Protein AF-A0A9D4U4D2-F1 (afdb_monomer_lite)

Structure (mmCIF, N/CA/C/O backbone):
data_AF-A0A9D4U4D2-F1
#
_entry.id   AF-A0A9D4U4D2-F1
#
loop_
_atom_site.group_PDB
_atom_site.id
_atom_site.type_symbol
_atom_site.label_atom_id
_atom_site.label_alt_id
_atom_site.label_comp_id
_atom_site.label_asym_id
_atom_site.label_entity_id
_atom_site.label_seq_id
_atom_site.pdbx_PDB_ins_code
_atom_site.Cartn_x
_atom_site.Cartn_y
_atom_site.Cartn_z
_atom_site.occupancy
_atom_site.B_iso_or_equiv
_atom_site.auth_seq_id
_atom_site.auth_comp_id
_atom_site.auth_asym_id
_atom_site.auth_atom_id
_atom_site.pdbx_PDB_model_num
ATOM 1 N N . MET A 1 1 ? 7.436 34.669 3.072 1.00 36.03 1 MET A N 1
ATOM 2 C CA . MET A 1 1 ? 6.203 34.817 2.267 1.00 36.03 1 MET A CA 1
ATOM 3 C C . MET A 1 1 ? 5.443 33.501 2.345 1.00 36.03 1 MET A C 1
ATOM 5 O O . MET A 1 1 ? 5.872 32.536 1.732 1.00 36.03 1 MET A O 1
ATOM 9 N N . GLY A 1 2 ? 4.422 33.413 3.201 1.00 29.98 2 GLY A N 1
ATOM 10 C CA . GLY A 1 2 ? 3.646 32.186 3.414 1.00 29.98 2 GLY A CA 1
ATOM 11 C C . GLY A 1 2 ? 2.334 32.238 2.637 1.00 29.98 2 GLY A C 1
ATOM 12 O O . GLY A 1 2 ? 1.546 33.156 2.847 1.00 29.98 2 GLY A O 1
ATOM 13 N N . CYS A 1 3 ? 2.107 31.273 1.746 1.00 30.31 3 CYS A N 1
ATOM 14 C CA . CYS A 1 3 ? 0.819 31.082 1.082 1.00 30.31 3 CYS A CA 1
ATOM 15 C C . CYS A 1 3 ? -0.026 30.098 1.897 1.00 30.31 3 CYS A C 1
ATOM 17 O O . CYS A 1 3 ? 0.338 28.935 2.057 1.00 30.31 3 CYS A O 1
ATOM 19 N N . ALA A 1 4 ? -1.151 30.580 2.421 1.00 32.78 4 ALA A N 1
ATOM 20 C CA . ALA A 1 4 ? -2.165 29.772 3.079 1.00 32.78 4 ALA A CA 1
ATOM 21 C C . ALA A 1 4 ? -3.063 29.101 2.026 1.00 32.78 4 ALA A C 1
ATOM 23 O O . ALA A 1 4 ? -3.735 29.783 1.254 1.00 32.78 4 ALA A O 1
ATOM 24 N N . ASN A 1 5 ? -3.108 27.768 2.017 1.00 33.12 5 ASN A N 1
ATOM 25 C CA . ASN A 1 5 ? -4.097 27.006 1.256 1.00 33.12 5 ASN A CA 1
ATOM 26 C C . ASN A 1 5 ? -5.416 26.952 2.041 1.00 33.12 5 ASN A C 1
ATOM 28 O O . ASN A 1 5 ? -5.521 26.282 3.068 1.00 33.12 5 ASN A O 1
ATOM 32 N N . HIS A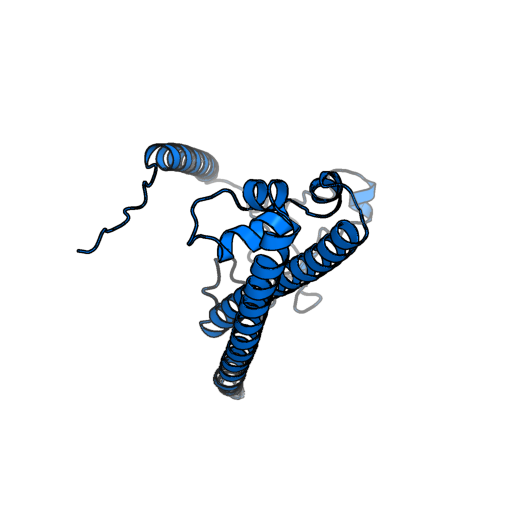 1 6 ? -6.441 27.649 1.549 1.00 32.03 6 HIS A N 1
ATOM 33 C CA . HIS A 1 6 ? -7.819 27.480 2.010 1.00 32.03 6 HIS A CA 1
ATOM 34 C C . HIS A 1 6 ? -8.471 26.265 1.326 1.00 32.03 6 HIS A C 1
ATOM 36 O O . HIS A 1 6 ? -8.454 26.184 0.097 1.00 32.03 6 HIS A O 1
ATOM 42 N N . PRO A 1 7 ? -9.131 25.351 2.063 1.00 36.53 7 PRO A N 1
ATOM 43 C CA . PRO A 1 7 ? -9.924 24.300 1.441 1.00 36.53 7 PRO A CA 1
ATOM 44 C C . PRO A 1 7 ? -11.243 24.875 0.904 1.00 36.53 7 PRO A C 1
ATOM 46 O O . PRO A 1 7 ? -12.065 25.415 1.653 1.00 36.53 7 PRO A O 1
ATOM 49 N N . ILE A 1 8 ? -11.471 24.723 -0.405 1.00 40.16 8 ILE A N 1
ATOM 50 C CA . ILE A 1 8 ? -12.740 25.028 -1.080 1.00 40.16 8 ILE A CA 1
ATOM 51 C C . ILE A 1 8 ? -13.791 24.018 -0.603 1.00 40.16 8 ILE A C 1
ATOM 53 O O . ILE A 1 8 ? -14.022 22.962 -1.190 1.00 40.16 8 ILE A O 1
ATOM 57 N N . ARG A 1 9 ? -14.437 24.340 0.518 1.00 45.12 9 ARG A N 1
ATOM 58 C CA . ARG A 1 9 ? -15.563 23.583 1.062 1.00 45.12 9 ARG A CA 1
ATOM 59 C C . ARG A 1 9 ? -16.812 23.918 0.253 1.00 45.12 9 ARG A C 1
ATOM 61 O O . ARG A 1 9 ? -17.362 25.015 0.361 1.00 45.12 9 ARG A O 1
ATOM 68 N N . ASN A 1 10 ? -17.267 22.975 -0.565 1.00 42.16 10 ASN A N 1
ATOM 69 C CA . ASN A 1 10 ? -18.403 23.157 -1.466 1.00 42.16 10 ASN A CA 1
ATOM 70 C C . ASN A 1 10 ? -19.744 23.109 -0.693 1.00 42.16 10 ASN A C 1
ATOM 72 O O . ASN A 1 10 ? -20.487 22.128 -0.737 1.00 42.16 10 ASN A O 1
ATOM 76 N N . LYS A 1 11 ? -20.046 24.191 0.045 1.00 42.97 11 LYS A N 1
ATOM 77 C CA . LYS A 1 11 ? -21.177 24.337 0.991 1.00 42.97 11 LYS A CA 1
ATOM 78 C C . LYS A 1 11 ? -22.559 23.993 0.408 1.00 42.97 11 LYS A C 1
ATOM 80 O O . LYS A 1 11 ? -23.469 23.674 1.170 1.00 42.97 11 LYS A O 1
ATOM 85 N N . LYS A 1 12 ? -22.739 24.044 -0.919 1.00 42.22 12 LYS A N 1
ATOM 86 C CA . LYS A 1 12 ? -24.034 23.783 -1.573 1.00 42.22 12 LYS A CA 1
ATOM 87 C C . LYS A 1 12 ? -24.425 22.297 -1.597 1.00 42.22 12 LYS A C 1
ATOM 89 O O . LYS A 1 12 ? -25.608 22.010 -1.450 1.00 42.22 12 LYS A O 1
ATOM 94 N N . ARG A 1 13 ? -23.478 21.349 -1.708 1.00 42.00 13 ARG A N 1
ATOM 95 C CA . ARG A 1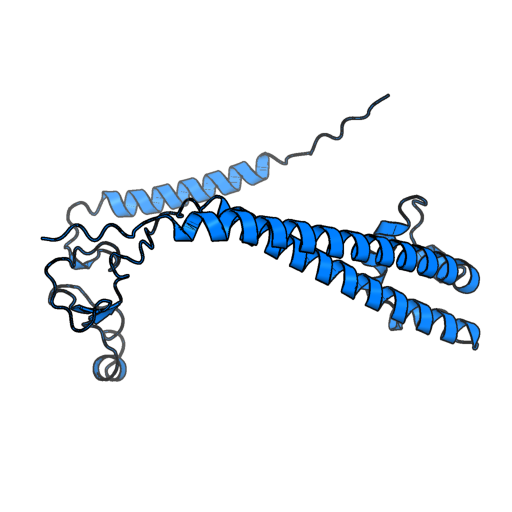 13 ? -23.800 19.899 -1.697 1.00 42.00 13 ARG A CA 1
ATOM 96 C C . ARG A 1 13 ? -24.161 19.398 -0.294 1.00 42.00 13 ARG A C 1
ATOM 98 O O . ARG A 1 13 ? -25.122 18.649 -0.136 1.00 42.00 13 ARG A O 1
ATOM 105 N N . ASP A 1 14 ? -23.476 19.906 0.728 1.00 41.88 14 ASP A N 1
ATOM 106 C CA . ASP A 1 14 ? -23.732 19.552 2.131 1.00 41.88 14 ASP A CA 1
ATOM 107 C C . ASP A 1 14 ? -25.091 20.054 2.642 1.00 41.88 14 ASP A C 1
ATOM 109 O O . ASP A 1 14 ? -25.667 19.463 3.558 1.00 41.88 14 ASP A O 1
ATOM 113 N N . ALA A 1 15 ? -25.601 21.157 2.084 1.00 47.97 15 ALA A N 1
ATOM 114 C CA . ALA A 1 15 ? -26.903 21.714 2.446 1.00 47.97 15 ALA A CA 1
ATOM 115 C C . ALA A 1 15 ? -28.060 20.851 1.915 1.00 47.97 15 ALA A C 1
ATOM 117 O O . ALA A 1 15 ? -29.018 20.599 2.643 1.00 47.97 15 ALA A O 1
ATOM 118 N N . VAL A 1 16 ? -27.938 20.333 0.687 1.00 46.56 16 VAL A N 1
ATOM 119 C CA . VAL A 1 16 ? -28.932 19.435 0.075 1.00 46.56 16 VAL A CA 1
ATOM 120 C C . VAL A 1 16 ? -28.978 18.099 0.818 1.00 46.56 16 VAL A C 1
ATOM 122 O O . VAL A 1 16 ? -30.058 17.637 1.184 1.00 46.56 16 VAL A O 1
ATOM 125 N N . HIS A 1 17 ? -27.814 17.528 1.149 1.00 44.25 17 HIS A N 1
ATOM 126 C CA . HIS A 1 17 ? -27.745 16.258 1.875 1.00 44.25 17 HIS A CA 1
ATOM 127 C C . HIS A 1 17 ? -28.246 16.380 3.327 1.00 44.25 17 HIS A C 1
ATOM 129 O O . HIS A 1 17 ? -28.923 15.476 3.826 1.00 44.25 17 HIS A O 1
ATOM 135 N N . ARG A 1 18 ? -27.994 17.519 3.998 1.00 49.31 18 ARG A N 1
ATOM 136 C CA . ARG A 1 18 ? -28.590 17.829 5.312 1.00 49.31 18 ARG A CA 1
ATOM 137 C C . ARG A 1 18 ? -30.094 18.066 5.236 1.00 49.31 18 ARG A C 1
ATOM 139 O O . ARG A 1 18 ? -30.802 17.577 6.110 1.00 49.31 18 ARG A O 1
ATOM 146 N N . GLY A 1 19 ? -30.587 18.754 4.207 1.00 43.34 19 GLY A N 1
ATOM 147 C CA . GLY A 1 19 ? -32.021 18.957 3.984 1.00 43.34 19 GLY A CA 1
ATOM 148 C C . GLY A 1 19 ? -32.766 17.637 3.762 1.00 43.34 19 GLY A C 1
ATOM 149 O O . GLY A 1 19 ? -33.813 17.408 4.367 1.00 43.34 19 GLY A O 1
ATOM 150 N N . GLN A 1 20 ? -32.184 16.715 2.988 1.00 44.72 20 GLN A N 1
ATOM 151 C CA . GLN A 1 20 ? -32.736 15.372 2.785 1.00 44.72 20 GLN A CA 1
ATOM 152 C C . GLN A 1 20 ? -32.726 14.541 4.074 1.00 44.72 20 GLN A C 1
ATOM 154 O O . GLN A 1 20 ? -33.759 13.969 4.421 1.00 44.72 20 GLN A O 1
ATOM 159 N N . LEU A 1 21 ? -31.627 14.543 4.838 1.00 44.62 21 LEU A N 1
ATOM 160 C CA . LEU A 1 21 ? -31.541 13.840 6.126 1.00 44.62 21 LEU A CA 1
ATOM 161 C C . LEU A 1 21 ? -32.498 14.419 7.181 1.00 44.62 21 LEU A C 1
ATOM 163 O O . LEU A 1 21 ? -33.140 13.654 7.898 1.00 44.62 21 LEU A O 1
ATOM 167 N N . GLN A 1 22 ? -32.664 15.743 7.240 1.00 46.12 22 GLN A N 1
ATOM 168 C CA . GLN A 1 22 ? -33.631 16.392 8.132 1.00 46.12 22 GLN A CA 1
ATOM 169 C C . GLN A 1 22 ? -35.079 16.126 7.704 1.00 46.12 22 GLN A C 1
ATOM 171 O O . GLN A 1 22 ? -35.933 15.932 8.565 1.00 46.12 22 GLN A O 1
ATOM 176 N N . SER A 1 23 ? -35.366 16.046 6.399 1.00 36.09 23 SER A N 1
ATOM 177 C CA . SER A 1 23 ? -36.697 15.671 5.898 1.00 36.09 23 SER A CA 1
ATOM 178 C C . SER A 1 23 ? -37.031 14.196 6.159 1.00 36.09 23 SER A C 1
ATOM 180 O O . SER A 1 23 ? -38.170 13.881 6.496 1.00 36.09 23 SER A O 1
ATOM 182 N N . LEU A 1 24 ? -36.044 13.294 6.073 1.00 44.00 24 LEU A N 1
ATOM 183 C CA . LEU A 1 24 ? -36.186 11.874 6.409 1.00 44.00 24 LEU A CA 1
ATOM 184 C C . LEU A 1 24 ? -36.295 11.655 7.921 1.00 44.00 24 LEU A C 1
ATOM 186 O O . LEU A 1 24 ? -37.052 10.784 8.341 1.00 44.00 24 LEU A O 1
ATOM 190 N N . SER A 1 25 ? -35.593 12.457 8.732 1.00 45.69 25 SER A N 1
ATOM 191 C CA . SER A 1 25 ? -35.765 12.463 10.188 1.00 45.69 25 SER A CA 1
ATOM 192 C C . SER A 1 25 ? -37.152 12.972 10.554 1.00 45.69 25 SER A C 1
ATOM 194 O O . SER A 1 25 ? -37.896 12.233 11.174 1.00 45.69 25 SER A O 1
ATOM 196 N N . ARG A 1 26 ? -37.590 14.130 10.033 1.00 41.84 26 ARG A N 1
ATOM 197 C CA . ARG A 1 26 ? -38.956 14.641 10.254 1.00 41.84 26 ARG A CA 1
ATOM 198 C C . ARG A 1 26 ? -40.038 13.674 9.767 1.00 41.84 26 ARG A C 1
ATOM 200 O O . ARG A 1 26 ? -41.052 13.536 10.433 1.00 41.84 26 ARG A O 1
ATOM 207 N N . LYS A 1 27 ? -39.841 12.962 8.649 1.00 38.47 27 LYS A N 1
ATOM 208 C CA . LYS A 1 27 ? -40.775 11.912 8.188 1.00 38.47 27 LYS A CA 1
ATOM 209 C C . LYS A 1 27 ? -40.769 10.664 9.079 1.00 38.47 27 LYS A C 1
ATOM 211 O O . LYS A 1 27 ? -41.806 10.012 9.170 1.00 38.47 27 LYS A O 1
ATOM 216 N N . ARG A 1 28 ? -39.646 10.323 9.725 1.00 42.56 28 ARG A N 1
ATOM 217 C CA . ARG A 1 28 ? -39.589 9.295 10.781 1.00 42.56 28 ARG A CA 1
ATOM 218 C C . ARG A 1 28 ? -40.274 9.784 12.057 1.00 42.56 28 ARG A C 1
ATOM 220 O O . ARG A 1 28 ? -41.088 9.051 12.598 1.00 42.56 28 ARG A O 1
ATOM 227 N N . ASP A 1 29 ? -40.039 11.031 12.444 1.00 41.94 29 ASP A N 1
ATOM 228 C CA . ASP A 1 29 ? -40.535 11.630 13.684 1.00 41.94 29 ASP A CA 1
ATOM 229 C C . ASP A 1 29 ? -42.044 11.947 13.629 1.00 41.94 29 ASP A C 1
ATOM 231 O O . ASP A 1 29 ? -42.754 11.770 14.613 1.00 41.94 29 ASP A O 1
ATOM 235 N N . LEU A 1 30 ? -42.595 12.316 12.463 1.00 42.91 30 LEU A N 1
ATOM 236 C CA . LEU A 1 30 ? -44.054 12.413 12.266 1.00 42.91 30 LEU A CA 1
ATOM 237 C C . LEU A 1 30 ? -44.731 11.033 12.234 1.00 42.91 30 LEU A C 1
ATOM 239 O O . LEU A 1 30 ? -45.891 10.888 12.629 1.00 42.91 30 LEU A O 1
ATOM 243 N N . ARG A 1 31 ? -44.012 10.000 11.773 1.00 39.88 31 ARG A N 1
ATOM 244 C CA . ARG A 1 31 ? -44.502 8.619 11.821 1.00 39.88 31 ARG A CA 1
ATOM 245 C C . ARG A 1 31 ? -44.436 8.060 13.246 1.00 39.88 31 ARG A C 1
ATOM 247 O O . ARG A 1 31 ? -45.216 7.179 13.554 1.00 39.88 31 ARG A O 1
ATOM 254 N N . THR A 1 32 ? -43.577 8.576 14.128 1.00 42.88 32 THR A N 1
ATOM 255 C CA . THR A 1 32 ? -43.525 8.175 15.546 1.00 42.88 32 THR A CA 1
ATOM 256 C C . THR A 1 32 ? -44.405 9.041 16.455 1.00 42.88 32 THR A C 1
ATOM 258 O O . THR A 1 32 ? -44.868 8.540 17.476 1.00 42.88 32 THR A O 1
ATOM 261 N N . SER A 1 33 ? -44.715 10.295 16.093 1.00 37.16 33 SER A N 1
ATOM 262 C CA . SER A 1 33 ? -45.563 11.178 16.917 1.00 37.16 33 SER A CA 1
ATOM 263 C C . SER A 1 33 ? -47.063 10.862 16.840 1.00 37.16 33 SER A C 1
ATOM 265 O O . SER A 1 33 ? -47.784 11.065 17.814 1.00 37.16 33 SER A O 1
ATOM 267 N N . SER A 1 34 ? -47.538 10.290 15.727 1.00 40.41 34 SER A N 1
ATOM 268 C CA . SER A 1 34 ? -48.924 9.796 15.579 1.00 40.41 34 SER A CA 1
ATOM 269 C C . SER A 1 34 ? -49.168 8.441 16.257 1.00 40.41 34 SER A C 1
ATOM 271 O O . SER A 1 34 ? -50.278 7.914 16.250 1.00 40.41 34 SER A O 1
ATOM 273 N N . LEU A 1 35 ? -48.130 7.888 16.881 1.00 42.28 35 LEU A N 1
ATOM 274 C CA . LEU A 1 35 ? -48.102 6.564 17.480 1.00 42.28 35 LEU A CA 1
ATOM 275 C C . LEU A 1 35 ? -48.200 6.637 19.028 1.00 42.28 35 LEU 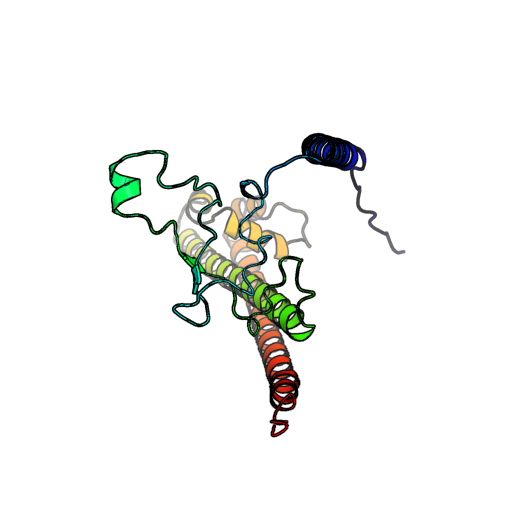A C 1
ATOM 277 O O . LEU A 1 35 ? -47.765 5.740 19.748 1.00 42.28 35 LEU A O 1
ATOM 281 N N . SER A 1 36 ? -48.851 7.677 19.565 1.00 36.91 36 SER A N 1
ATOM 282 C CA . SER A 1 36 ? -49.137 7.849 21.005 1.00 36.91 36 SER A CA 1
ATOM 283 C C . SER A 1 36 ? -50.184 6.869 21.573 1.00 36.91 36 SER A C 1
ATOM 285 O O . SER A 1 36 ? -50.538 6.940 22.748 1.00 36.91 36 SER A O 1
ATOM 287 N N . LYS A 1 37 ? -50.641 5.903 20.763 1.00 42.50 37 LYS A N 1
ATOM 288 C CA . LYS A 1 37 ? -51.456 4.741 21.165 1.00 42.50 37 LYS A CA 1
ATOM 289 C C . LYS A 1 37 ? -50.934 3.426 20.575 1.00 42.50 37 LYS A C 1
ATOM 291 O O . LYS A 1 37 ? -51.706 2.578 20.132 1.00 42.50 37 LYS A O 1
ATOM 296 N N . VAL A 1 38 ? -49.619 3.241 20.527 1.00 44.75 38 VAL A N 1
ATOM 297 C CA . VAL A 1 38 ? -49.056 1.989 20.005 1.00 44.75 38 VAL A CA 1
ATOM 298 C C . VAL A 1 38 ? -48.903 1.001 21.116 1.00 44.75 38 VAL A C 1
ATOM 300 O O . VAL A 1 38 ? -48.147 1.182 22.068 1.00 44.75 38 VAL A O 1
ATOM 303 N N . GLN A 1 39 ? -49.654 -0.064 20.942 1.00 51.03 39 GLN A N 1
ATOM 304 C CA . GLN A 1 39 ? -49.609 -1.246 21.758 1.00 51.03 39 GLN A CA 1
ATOM 305 C C . GLN A 1 39 ? -48.153 -1.742 21.948 1.00 51.03 39 GLN A C 1
ATOM 307 O O . GLN A 1 39 ? -47.345 -1.647 21.019 1.00 51.03 39 GLN A O 1
ATOM 312 N N . PRO A 1 40 ? -47.793 -2.285 23.128 1.00 49.88 40 PRO A N 1
ATOM 313 C CA . PRO A 1 40 ? -46.405 -2.587 23.523 1.00 49.88 40 PRO A CA 1
ATOM 314 C C . PRO A 1 40 ? -45.605 -3.476 22.555 1.00 49.88 40 PRO A C 1
ATOM 316 O O . PRO A 1 40 ? -44.380 -3.523 22.620 1.00 49.88 40 PRO A O 1
ATOM 319 N N . TRP A 1 41 ? -46.295 -4.172 21.656 1.00 53.72 41 TRP A N 1
ATOM 320 C CA . TRP A 1 41 ? -45.772 -5.176 20.737 1.00 53.72 41 TRP A CA 1
ATOM 321 C C . TRP A 1 41 ? -45.062 -4.638 19.487 1.00 53.72 41 TRP A C 1
ATOM 323 O O . TRP A 1 41 ? -44.573 -5.438 18.698 1.00 53.72 41 TRP A O 1
ATOM 333 N N . CYS A 1 42 ? -44.992 -3.318 19.281 1.00 51.66 42 CYS A N 1
ATOM 334 C CA . CYS A 1 42 ? -44.224 -2.716 18.177 1.00 51.66 42 CYS A CA 1
ATOM 335 C C . CYS A 1 42 ? -42.889 -2.093 18.618 1.00 51.66 42 CYS A C 1
ATOM 337 O O . CYS A 1 42 ? -42.188 -1.501 17.796 1.00 51.66 42 CYS A O 1
ATOM 339 N N . LYS A 1 43 ? -42.529 -2.175 19.905 1.00 61.69 43 LYS A N 1
ATOM 340 C CA . LYS A 1 43 ? -41.223 -1.696 20.377 1.00 61.69 43 LYS A CA 1
ATOM 341 C C . LYS A 1 43 ? -40.128 -2.630 19.861 1.00 61.69 43 LYS A C 1
ATOM 343 O O . LYS A 1 43 ? -40.324 -3.839 19.851 1.00 61.69 43 LYS A O 1
ATOM 348 N N . SER A 1 44 ? -38.979 -2.090 19.448 1.00 68.31 44 SER A N 1
ATOM 349 C CA . SER A 1 44 ? -37.777 -2.907 19.211 1.00 68.31 44 SER A CA 1
ATOM 350 C C . SER A 1 44 ? -37.490 -3.759 20.449 1.00 68.31 44 SER A C 1
ATOM 352 O O . SER A 1 44 ? -37.667 -3.262 21.562 1.00 68.31 44 SER A O 1
ATOM 354 N N . VAL A 1 45 ? -37.028 -5.000 20.269 1.00 71.25 45 VAL A N 1
ATOM 355 C CA . VAL A 1 45 ? -36.670 -5.888 21.388 1.00 71.25 45 VAL A CA 1
ATOM 356 C C . VAL A 1 45 ? -35.653 -5.227 22.328 1.00 71.25 45 VAL A C 1
ATOM 358 O O . VAL A 1 45 ? -35.725 -5.406 23.536 1.00 71.25 45 VAL A O 1
ATOM 361 N N . LEU A 1 46 ? -34.777 -4.376 21.785 1.00 69.06 46 LEU A N 1
ATOM 362 C CA . LEU A 1 46 ? -33.783 -3.606 22.544 1.00 69.06 46 LEU A CA 1
ATOM 363 C C . LEU A 1 46 ? -34.399 -2.581 23.514 1.00 69.06 46 LEU A C 1
ATOM 365 O O . LEU A 1 46 ? -33.722 -2.117 24.421 1.00 69.06 46 LEU A O 1
ATOM 369 N N . ASN A 1 47 ? -35.668 -2.218 23.315 1.00 68.38 47 ASN A N 1
ATOM 370 C CA . ASN A 1 47 ? -36.402 -1.250 24.132 1.00 68.38 47 ASN A CA 1
ATOM 371 C C . ASN A 1 47 ? -37.487 -1.921 24.994 1.00 68.38 47 ASN A C 1
ATOM 373 O O . ASN A 1 47 ? -38.360 -1.224 25.525 1.00 68.38 47 ASN A O 1
ATOM 377 N N . LEU A 1 48 ? -37.500 -3.257 25.075 1.00 75.19 48 LEU A N 1
ATOM 378 C CA . LEU A 1 48 ? -38.349 -3.972 26.021 1.00 75.19 48 LEU A CA 1
ATOM 379 C C . LEU A 1 48 ? -37.666 -4.021 27.384 1.00 75.19 48 LEU A C 1
ATOM 381 O O . LEU A 1 48 ? -36.499 -4.385 27.494 1.00 75.19 48 LEU A O 1
ATOM 385 N N . ASP A 1 49 ? -38.435 -3.719 28.424 1.00 75.50 49 ASP A N 1
ATOM 386 C CA . ASP A 1 49 ? -38.038 -4.062 29.780 1.00 75.50 49 ASP A CA 1
ATOM 387 C C . ASP A 1 49 ? -38.267 -5.566 29.992 1.00 75.50 49 ASP A C 1
ATOM 389 O O . ASP A 1 49 ? -39.405 -6.038 30.017 1.00 75.50 49 ASP A O 1
ATOM 393 N N . LEU A 1 50 ? -37.166 -6.315 30.074 1.00 78.44 50 LEU A N 1
ATOM 394 C CA . LEU A 1 50 ? -37.138 -7.761 30.314 1.00 78.44 50 LEU A CA 1
ATOM 395 C C . LEU A 1 50 ? -36.549 -8.095 31.695 1.00 78.44 50 LEU A C 1
ATOM 397 O O . LEU A 1 50 ? -36.172 -9.243 31.945 1.00 78.44 50 LEU A O 1
ATOM 401 N N . SER A 1 51 ? -36.454 -7.112 32.598 1.00 76.06 51 SER A N 1
ATOM 402 C CA . SER A 1 51 ? -35.888 -7.282 33.945 1.00 76.06 51 SER A CA 1
ATOM 403 C C . SER A 1 51 ? -36.580 -8.395 34.742 1.00 76.06 51 SER A C 1
ATOM 405 O O . SER A 1 51 ? -35.909 -9.196 35.385 1.00 76.06 51 SER A O 1
ATOM 407 N N . SER A 1 52 ? -37.904 -8.502 34.613 1.00 76.19 52 SER A N 1
ATOM 408 C CA . SER A 1 52 ? -38.761 -9.501 35.269 1.00 76.19 52 SER A CA 1
ATOM 409 C C . SER A 1 52 ? -39.015 -10.770 34.443 1.00 76.19 52 SER A C 1
ATOM 411 O O . SER A 1 52 ? -39.808 -11.624 34.837 1.00 76.19 52 SER A O 1
ATOM 413 N N . SER A 1 53 ? -38.382 -10.900 33.274 1.00 82.06 53 SER A N 1
ATOM 414 C CA . SER A 1 53 ? -38.580 -12.050 32.388 1.00 82.06 53 SER A CA 1
ATOM 415 C C . SER A 1 53 ? -37.764 -13.263 32.829 1.00 82.06 53 SER A C 1
ATOM 417 O O . SER A 1 53 ? -36.663 -13.126 33.357 1.00 82.06 53 SER A O 1
ATOM 419 N N . MET A 1 54 ? -38.288 -14.462 32.563 1.00 85.56 54 MET A N 1
ATOM 420 C CA . MET A 1 54 ? -37.603 -15.717 32.876 1.00 85.56 54 MET A CA 1
ATOM 421 C C . MET A 1 54 ? -36.271 -15.812 32.118 1.00 85.56 54 MET A C 1
ATOM 423 O O . MET A 1 54 ? -36.203 -15.466 30.934 1.00 85.56 54 MET A O 1
ATOM 427 N N . THR A 1 55 ? -35.226 -16.293 32.789 1.00 85.31 55 THR A N 1
ATOM 428 C CA . THR A 1 55 ? -33.881 -16.467 32.231 1.00 85.31 55 THR A CA 1
ATOM 429 C C . THR A 1 55 ? -33.521 -17.950 32.186 1.00 85.31 55 THR A C 1
ATOM 431 O O . THR A 1 55 ? -33.789 -18.693 33.126 1.00 85.31 55 THR A O 1
ATOM 434 N N . CYS A 1 56 ? -32.943 -18.407 31.074 1.00 83.12 56 CYS A N 1
ATOM 435 C CA . CYS A 1 56 ? -32.391 -19.767 30.967 1.00 83.12 56 CYS A CA 1
ATOM 436 C C . CYS A 1 56 ? -30.859 -19.770 31.025 1.00 83.12 56 CYS A C 1
ATOM 438 O O . CYS A 1 56 ? -30.250 -20.765 31.402 1.00 83.12 56 CYS A O 1
ATOM 440 N N . THR A 1 57 ? -30.239 -18.642 30.675 1.00 79.94 57 THR A N 1
ATOM 441 C CA . THR A 1 57 ? -28.808 -18.355 30.813 1.00 79.94 57 THR A CA 1
ATOM 442 C C . THR A 1 57 ? -28.647 -16.868 31.158 1.00 79.94 57 THR A C 1
ATOM 444 O O . THR A 1 57 ? -29.601 -16.108 30.964 1.00 79.94 57 THR A O 1
ATOM 447 N N . PRO A 1 58 ? -27.465 -16.407 31.612 1.00 79.44 58 PRO A N 1
ATOM 448 C CA . PRO A 1 58 ? -27.244 -14.994 31.938 1.00 79.44 58 PRO A CA 1
ATOM 449 C C . PRO A 1 58 ? -27.552 -14.018 30.791 1.00 79.44 58 PRO A C 1
ATOM 451 O O . PRO A 1 58 ? -27.873 -12.860 31.043 1.00 79.44 58 PRO A O 1
ATOM 454 N N . SER A 1 59 ? -27.473 -14.482 29.540 1.00 80.19 59 SER A N 1
ATOM 455 C CA . SER A 1 59 ? -27.693 -13.659 28.347 1.00 80.19 59 SER A CA 1
ATOM 456 C C . SER A 1 59 ? -29.019 -13.925 27.639 1.00 80.19 59 SER A C 1
ATOM 458 O O . SER A 1 59 ? -29.351 -13.173 26.742 1.00 80.19 59 SER A O 1
ATOM 460 N N . TYR A 1 60 ? -29.805 -14.950 27.985 1.00 87.38 60 TYR A N 1
ATOM 461 C CA . TYR A 1 60 ? -31.077 -15.222 27.295 1.00 87.38 60 TYR A CA 1
ATOM 462 C C . TYR A 1 60 ? -32.283 -14.956 28.189 1.00 87.38 60 TYR A C 1
ATOM 464 O O . TYR A 1 60 ? -32.412 -15.537 29.269 1.00 87.38 60 TYR A O 1
ATOM 472 N N . ARG A 1 61 ? -33.206 -14.129 27.686 1.00 87.44 61 ARG A N 1
ATOM 473 C CA . ARG A 1 61 ? -34.465 -13.776 28.354 1.00 87.44 61 ARG A CA 1
ATOM 474 C C . ARG A 1 61 ? -35.671 -14.180 27.510 1.00 87.44 61 ARG A C 1
ATOM 476 O O . ARG A 1 61 ? -35.645 -14.062 26.283 1.00 87.44 61 ARG A O 1
ATOM 483 N N . LEU A 1 62 ? -36.724 -14.652 28.174 1.00 87.81 62 LEU A N 1
ATOM 484 C CA . LEU A 1 62 ? -37.989 -15.015 27.540 1.00 87.81 62 LEU A CA 1
ATOM 485 C C . LEU A 1 62 ? -38.797 -13.755 27.194 1.00 87.81 62 LEU A C 1
ATOM 487 O O . LEU A 1 62 ? -39.044 -12.911 28.050 1.00 87.81 62 LEU A O 1
ATOM 491 N N . LEU A 1 63 ? -39.247 -13.633 25.949 1.00 84.38 63 LEU A N 1
ATOM 492 C CA . LEU A 1 63 ? -40.110 -12.543 25.508 1.00 84.38 63 LEU A CA 1
ATOM 493 C C . LEU A 1 63 ? -41.536 -12.694 26.067 1.00 84.38 63 LEU A C 1
ATOM 495 O O . LEU A 1 63 ? -42.067 -13.808 26.129 1.00 84.38 63 LEU A O 1
ATOM 499 N N . PRO A 1 64 ? -42.219 -11.581 26.393 1.00 81.94 64 PRO A N 1
ATOM 500 C CA . PRO A 1 64 ? -43.627 -11.610 26.766 1.00 81.94 64 PRO A CA 1
ATOM 501 C C . PRO A 1 64 ? -44.497 -12.242 25.674 1.00 81.94 64 PRO A C 1
ATOM 503 O O . PRO A 1 64 ? -44.356 -11.927 24.494 1.00 81.94 64 PRO A O 1
ATOM 506 N N . ILE A 1 65 ? -45.484 -13.050 26.077 1.00 72.50 65 ILE A N 1
ATOM 507 C CA . ILE A 1 65 ? -46.390 -13.790 25.171 1.00 72.50 65 ILE A CA 1
ATOM 508 C C . ILE A 1 65 ? -47.092 -12.868 24.155 1.00 72.50 65 ILE A C 1
ATOM 510 O O . ILE A 1 65 ? -47.381 -13.272 23.032 1.00 72.50 65 ILE A O 1
ATOM 514 N N . LYS A 1 66 ? -47.356 -11.612 24.540 1.00 68.69 66 LYS A N 1
ATOM 515 C CA . LYS A 1 66 ? -48.040 -10.609 23.707 1.00 68.69 66 LYS A CA 1
ATOM 516 C C . LYS A 1 66 ? -47.114 -9.856 22.740 1.00 68.69 66 LYS A C 1
ATOM 518 O O . LYS A 1 66 ? -47.597 -8.996 22.009 1.00 68.69 66 LYS A O 1
ATOM 523 N N . TYR A 1 67 ? -45.808 -10.119 22.743 1.00 75.31 67 TYR A N 1
ATOM 524 C CA . TYR A 1 67 ? -44.872 -9.480 21.823 1.00 75.31 67 TYR A CA 1
ATOM 525 C C . TYR A 1 67 ? -45.004 -10.099 20.421 1.00 75.31 67 TYR A C 1
ATOM 527 O O . TYR A 1 67 ? -44.909 -11.315 20.261 1.00 75.31 67 TYR A O 1
ATOM 535 N N . MET A 1 68 ? -45.285 -9.277 19.404 1.00 63.38 68 MET A N 1
ATOM 536 C CA . MET A 1 68 ? -45.613 -9.765 18.061 1.00 63.38 68 MET A CA 1
ATOM 537 C C . MET A 1 68 ? -44.334 -10.144 17.300 1.00 63.38 68 MET A C 1
ATOM 539 O O . MET A 1 68 ? -43.418 -9.336 17.153 1.00 63.38 68 MET A O 1
ATOM 543 N N . ARG A 1 69 ? -44.275 -11.388 16.814 1.00 67.06 69 ARG A N 1
ATOM 544 C CA . ARG A 1 69 ? -43.076 -12.020 16.240 1.00 67.06 69 ARG A CA 1
ATOM 545 C C . ARG A 1 69 ? -43.115 -11.917 14.712 1.00 67.06 69 ARG A C 1
ATOM 547 O O . ARG A 1 69 ? -44.077 -12.355 14.083 1.00 67.06 69 ARG A O 1
ATOM 554 N N . GLN A 1 70 ? -42.090 -11.316 14.105 1.00 62.31 70 GLN A N 1
ATOM 555 C CA . GLN A 1 70 ? -42.051 -11.075 12.652 1.00 62.31 70 GLN A CA 1
ATOM 556 C C . GLN A 1 70 ? -41.392 -12.208 11.843 1.00 62.31 70 GLN A C 1
ATOM 558 O O . GLN A 1 70 ? -41.619 -12.298 10.641 1.00 62.31 70 GLN A O 1
ATOM 563 N N . ALA A 1 71 ? -40.574 -13.068 12.462 1.00 61.78 71 ALA A N 1
ATOM 564 C CA . ALA A 1 71 ? -39.726 -14.008 11.721 1.00 61.78 71 ALA A CA 1
ATOM 565 C C . ALA A 1 71 ? -40.444 -15.312 11.311 1.00 61.78 71 ALA A C 1
ATOM 567 O O . ALA A 1 71 ? -40.329 -15.746 10.161 1.00 61.78 71 ALA A O 1
ATOM 568 N N . SER A 1 72 ? -41.211 -15.924 12.219 1.00 63.19 72 SER A N 1
ATOM 569 C CA . SER A 1 72 ? -41.930 -17.185 11.970 1.00 63.19 72 SER A CA 1
ATOM 570 C C . SER A 1 72 ? -43.261 -17.048 11.244 1.00 63.19 72 SER A C 1
ATOM 572 O O . SER A 1 72 ? -43.692 -17.991 10.585 1.00 63.19 72 SER A O 1
ATOM 574 N N . THR A 1 73 ? -43.902 -15.880 11.311 1.00 65.56 73 THR A N 1
ATOM 575 C CA . THR A 1 73 ? -45.223 -15.633 10.704 1.00 65.56 73 THR A CA 1
ATOM 576 C C . THR A 1 73 ? -45.203 -15.656 9.173 1.00 65.56 73 THR A C 1
ATOM 578 O O . THR A 1 73 ? -46.257 -15.669 8.544 1.00 65.56 73 THR A O 1
ATOM 581 N N . LEU A 1 74 ? -44.014 -15.707 8.566 1.00 68.31 74 LEU A N 1
ATOM 582 C CA . LEU A 1 74 ? -43.826 -15.676 7.119 1.00 68.31 74 LEU A CA 1
ATOM 583 C C . LEU A 1 74 ? -43.881 -17.059 6.445 1.00 68.31 74 LEU A C 1
ATOM 585 O O . LEU A 1 74 ? -44.083 -17.107 5.235 1.00 68.31 74 LEU A O 1
ATOM 589 N N . HIS A 1 75 ? -43.664 -18.175 7.164 1.00 76.50 75 HIS A N 1
ATOM 590 C CA . HIS A 1 75 ? -43.684 -19.517 6.554 1.00 76.50 75 HIS A CA 1
ATOM 591 C C . HIS A 1 75 ? -43.835 -20.661 7.587 1.00 76.50 75 HIS A C 1
ATOM 593 O O . HIS A 1 75 ? -43.128 -20.637 8.596 1.00 76.50 75 HIS A O 1
ATOM 599 N N . PRO A 1 76 ? -44.627 -21.727 7.324 1.00 77.44 76 PRO A N 1
ATOM 600 C CA . PRO A 1 76 ? -44.836 -22.842 8.265 1.00 77.44 76 PRO A CA 1
ATOM 601 C C . PRO A 1 76 ? -43.544 -23.519 8.741 1.00 77.44 76 PRO A C 1
ATOM 603 O O . PRO A 1 76 ? -43.370 -23.776 9.928 1.00 77.44 76 PRO A O 1
ATOM 606 N N . LEU A 1 77 ? -42.588 -23.732 7.829 1.00 80.38 77 LEU A N 1
ATOM 607 C CA . LEU A 1 77 ? -41.273 -24.292 8.173 1.00 80.38 77 LEU A CA 1
ATOM 608 C C . LEU A 1 77 ? -40.490 -23.405 9.158 1.00 80.38 77 LEU A C 1
ATOM 610 O O . LEU A 1 77 ? -39.780 -23.910 10.020 1.00 80.38 77 LEU A O 1
ATOM 614 N N . ARG A 1 78 ? -40.629 -22.078 9.056 1.00 75.12 78 ARG A N 1
ATOM 615 C CA . ARG A 1 78 ? -39.943 -21.134 9.949 1.00 75.12 78 ARG A CA 1
ATOM 616 C C . ARG A 1 78 ? -40.546 -21.158 11.348 1.00 75.12 78 ARG A C 1
ATOM 618 O O . ARG A 1 78 ? -39.799 -21.078 12.312 1.00 75.12 78 ARG A O 1
ATOM 625 N N . ALA A 1 79 ? -41.862 -21.335 11.456 1.00 74.88 79 ALA A N 1
ATOM 626 C CA . ALA A 1 79 ? -42.538 -21.498 12.741 1.00 74.88 79 ALA A CA 1
ATOM 627 C C . ALA A 1 79 ? -42.126 -22.775 13.489 1.00 74.88 79 ALA A C 1
ATOM 629 O O . ALA A 1 79 ? -42.171 -22.790 14.714 1.00 74.88 79 ALA A O 1
ATOM 630 N N . ALA A 1 80 ? -41.705 -23.822 12.772 1.00 77.69 80 ALA A N 1
ATOM 631 C CA . ALA A 1 80 ? -41.258 -25.072 13.383 1.00 77.69 80 ALA A CA 1
ATOM 632 C C . ALA A 1 80 ? -39.801 -25.037 13.881 1.00 77.69 80 ALA A C 1
ATOM 634 O O . ALA A 1 80 ? -39.453 -25.801 14.776 1.00 77.69 80 ALA A O 1
ATOM 635 N N . VAL A 1 81 ? -38.945 -24.190 13.295 1.00 80.44 81 VAL A N 1
ATOM 636 C CA . VAL A 1 81 ? -37.484 -24.243 13.512 1.00 80.44 81 VAL A CA 1
ATOM 637 C C . VAL A 1 81 ? -36.935 -23.005 14.227 1.00 80.44 81 VAL A C 1
ATOM 639 O O . VAL A 1 81 ? -35.932 -23.103 14.932 1.00 80.44 81 VAL A O 1
ATOM 642 N N . LEU A 1 82 ? -37.547 -21.828 14.055 1.00 81.12 82 LEU A N 1
ATOM 643 C CA . LEU A 1 82 ? -37.010 -20.589 14.618 1.00 81.12 82 LEU A CA 1
ATOM 644 C C . LEU A 1 82 ? -37.405 -20.402 16.086 1.00 81.12 82 LEU A C 1
ATOM 646 O O . LEU A 1 82 ? -38.558 -20.572 16.478 1.00 81.12 82 LEU A O 1
ATOM 650 N N . ASN A 1 83 ? -36.429 -19.981 16.891 1.00 80.38 83 ASN A N 1
ATOM 651 C CA . ASN A 1 83 ? -36.661 -19.550 18.260 1.00 80.38 83 ASN A CA 1
ATOM 652 C C . ASN A 1 83 ? -37.145 -18.100 18.265 1.00 80.38 83 ASN A C 1
ATOM 654 O O . ASN A 1 83 ? -36.352 -17.171 18.148 1.00 80.38 83 ASN A O 1
ATOM 658 N N . ASP A 1 84 ? -38.449 -17.916 18.429 1.00 79.06 84 ASP A N 1
ATOM 659 C CA . ASP A 1 84 ? -39.025 -16.579 18.556 1.00 79.06 84 ASP A CA 1
ATOM 660 C C . ASP A 1 84 ? -39.363 -16.194 20.005 1.00 79.06 84 ASP A C 1
ATOM 662 O O . ASP A 1 84 ? -39.960 -15.142 20.247 1.00 79.06 84 ASP A O 1
ATOM 666 N N . HIS A 1 85 ? -39.077 -17.077 20.962 1.00 82.44 85 HIS A N 1
ATOM 667 C CA . HIS A 1 85 ? -39.472 -16.898 22.355 1.00 82.44 85 HIS A CA 1
ATOM 668 C C . HIS A 1 85 ? -38.333 -16.365 23.206 1.00 82.44 85 HIS A C 1
ATOM 670 O O . HIS A 1 85 ? -38.589 -15.607 24.133 1.00 82.44 85 HIS A O 1
ATOM 676 N N . TRP A 1 86 ? -37.090 -16.719 22.894 1.00 86.94 86 TRP A N 1
ATOM 677 C CA . TRP A 1 86 ? -35.936 -16.275 23.661 1.00 86.94 86 TRP A CA 1
ATOM 678 C C . TRP A 1 86 ? -35.084 -15.316 22.853 1.00 86.94 86 TRP A C 1
ATOM 680 O O . TRP A 1 86 ? -34.774 -15.577 21.692 1.00 86.94 86 TRP A O 1
ATOM 690 N N . VAL A 1 87 ? -34.663 -14.230 23.492 1.00 86.00 87 VAL A N 1
ATOM 691 C CA . VAL A 1 87 ? -33.744 -13.267 22.890 1.00 86.00 87 VAL A CA 1
ATOM 692 C C . VAL A 1 87 ? -32.498 -13.135 23.743 1.00 86.00 87 VAL A C 1
ATOM 694 O O . VAL A 1 87 ? -32.563 -13.136 24.974 1.00 86.00 87 VAL A O 1
ATOM 697 N N . CYS A 1 88 ? -31.364 -13.022 23.055 1.00 82.69 88 CYS A N 1
ATOM 698 C CA . CYS A 1 88 ? -30.103 -12.671 23.672 1.00 82.69 88 CYS A CA 1
ATOM 699 C C . CYS A 1 88 ? -30.135 -11.190 24.077 1.00 82.69 88 CYS A C 1
ATOM 701 O O . CYS A 1 88 ? -30.215 -10.303 23.225 1.00 82.69 88 CYS A O 1
ATOM 703 N N . VAL A 1 89 ? -30.107 -10.938 25.379 1.00 73.44 89 VAL A N 1
ATOM 704 C CA . VAL A 1 89 ? -29.940 -9.624 25.986 1.00 73.44 89 VAL A CA 1
ATOM 705 C C . VAL A 1 89 ? -28.488 -9.539 26.454 1.00 73.44 89 VAL A C 1
ATOM 707 O O . VAL A 1 89 ? -28.000 -10.486 27.081 1.00 73.44 89 VAL A O 1
ATOM 710 N N . PRO A 1 90 ? -27.769 -8.449 26.145 1.00 64.56 90 PRO A N 1
ATOM 711 C CA . PRO A 1 90 ? -26.436 -8.250 26.699 1.00 64.56 90 PRO A CA 1
ATOM 712 C C . PRO A 1 90 ? -26.517 -8.345 28.228 1.00 64.56 90 PRO A C 1
ATOM 714 O O . PRO A 1 90 ? -27.452 -7.813 28.828 1.00 64.56 90 PRO A O 1
ATOM 717 N N . SER A 1 91 ? -25.595 -9.085 28.855 1.00 57.03 91 SER A N 1
ATOM 718 C CA . SER A 1 91 ? -25.575 -9.143 30.320 1.00 57.03 91 SER A CA 1
ATOM 719 C C . SER A 1 91 ? -25.308 -7.741 30.864 1.00 57.03 91 SER A C 1
ATOM 721 O O . SER A 1 91 ? -24.637 -6.954 30.202 1.00 57.03 91 SER A O 1
ATOM 723 N N . ASP A 1 92 ? -25.785 -7.429 32.067 1.00 53.34 92 ASP A N 1
ATOM 724 C CA . ASP A 1 92 ? -25.600 -6.101 32.674 1.00 53.34 92 ASP A CA 1
ATOM 725 C C . ASP A 1 92 ? -24.104 -5.727 32.859 1.00 53.34 92 ASP A C 1
ATOM 727 O O . ASP A 1 92 ? -23.759 -4.561 33.036 1.00 53.34 92 ASP A O 1
ATOM 731 N N . HIS A 1 93 ? -23.188 -6.701 32.748 1.00 51.75 93 HIS A N 1
ATOM 732 C CA . HIS A 1 93 ? -21.733 -6.485 32.705 1.00 51.75 93 HIS A CA 1
ATOM 733 C C . HIS A 1 93 ? -21.199 -6.155 31.304 1.00 51.75 93 HIS A C 1
ATOM 735 O O . HIS A 1 93 ? -20.140 -5.551 31.161 1.00 51.75 93 HIS A O 1
ATOM 741 N N . GLN A 1 94 ? -21.928 -6.529 30.257 1.00 48.41 94 GLN A N 1
ATOM 742 C CA . GLN A 1 94 ? -21.717 -6.053 28.900 1.00 48.41 94 GLN A CA 1
ATOM 743 C C . GLN A 1 94 ? -22.628 -4.853 28.670 1.00 48.41 94 GLN A C 1
ATOM 745 O O . GLN A 1 94 ? -23.649 -4.939 27.991 1.00 48.41 94 GLN A O 1
ATOM 750 N N . ASN A 1 95 ? -22.231 -3.708 29.219 1.00 43.97 95 ASN A N 1
ATOM 751 C CA . ASN A 1 95 ? -22.821 -2.413 28.898 1.00 43.97 95 ASN A CA 1
ATOM 752 C C . ASN A 1 95 ? -22.533 -2.034 27.431 1.00 43.97 95 ASN A C 1
ATOM 754 O O . ASN A 1 95 ? -21.851 -1.056 27.123 1.00 43.97 95 ASN A O 1
ATOM 758 N N . PHE A 1 96 ? -23.104 -2.774 26.482 1.00 46.22 96 PHE A N 1
ATOM 759 C CA . PHE A 1 96 ? -23.379 -2.268 25.147 1.00 46.22 96 PHE A CA 1
ATOM 760 C C . PHE A 1 96 ? -24.604 -1.365 25.249 1.00 46.22 96 PHE A C 1
ATOM 762 O O . PHE A 1 96 ? -25.683 -1.664 24.739 1.00 46.22 96 PHE A O 1
ATOM 769 N N . HIS A 1 97 ? -24.433 -0.230 25.930 1.00 50.78 97 HIS A N 1
ATOM 770 C CA . HIS A 1 97 ? -25.357 0.873 25.782 1.00 50.78 97 HIS A CA 1
ATOM 771 C C . HIS A 1 97 ? -25.353 1.272 24.307 1.00 50.78 97 HIS A C 1
ATOM 773 O O . HIS A 1 97 ? -24.382 1.790 23.748 1.00 50.78 97 HIS A O 1
ATOM 779 N N . LEU A 1 98 ? -26.475 0.964 23.666 1.00 46.91 98 LEU A N 1
ATOM 780 C CA . LEU A 1 98 ? -26.847 1.341 22.318 1.00 46.91 98 LEU A CA 1
ATOM 781 C C . LEU A 1 98 ? -26.939 2.872 22.237 1.00 46.91 98 LEU A C 1
ATOM 783 O O . LEU A 1 98 ? -28.005 3.471 22.320 1.00 46.91 98 LEU A O 1
ATOM 787 N N . GLY A 1 99 ? -25.782 3.511 22.137 1.00 48.88 99 GLY A N 1
ATOM 788 C CA . GLY A 1 99 ? -25.656 4.953 22.236 1.00 48.88 99 GLY A CA 1
ATOM 789 C C . GLY A 1 99 ? -24.211 5.378 22.106 1.00 48.88 99 GLY A C 1
ATOM 790 O O . GLY A 1 99 ? -23.745 6.133 22.943 1.00 48.88 99 GLY A O 1
ATOM 791 N N . ARG A 1 100 ? -23.504 4.876 21.079 1.00 53.50 100 ARG A N 1
ATOM 792 C CA . ARG A 1 100 ? -22.155 5.329 20.707 1.00 53.50 100 ARG A CA 1
ATOM 793 C C . ARG A 1 100 ? -21.301 5.510 21.966 1.00 53.50 100 ARG A C 1
ATOM 795 O O . ARG A 1 100 ? -20.965 6.651 22.289 1.00 53.50 100 ARG A O 1
ATOM 802 N N . ASN A 1 101 ? -21.047 4.407 22.690 1.00 52.59 101 ASN A N 1
ATOM 803 C CA . ASN A 1 101 ? -20.144 4.383 23.841 1.00 52.59 101 ASN A CA 1
ATOM 804 C C . ASN A 1 101 ? -19.004 5.353 23.539 1.00 52.59 101 ASN A C 1
ATOM 806 O O . ASN A 1 101 ? -18.375 5.260 22.476 1.00 52.59 101 ASN A O 1
ATOM 810 N N . LYS A 1 102 ? -18.821 6.370 24.391 1.00 59.03 102 LYS A N 1
ATOM 811 C CA . LYS A 1 102 ? -17.622 7.199 24.321 1.00 59.03 102 LYS A CA 1
ATOM 812 C C . LYS A 1 102 ? -16.494 6.203 24.538 1.00 59.03 102 LYS A C 1
ATOM 814 O O . LYS A 1 102 ? -16.243 5.863 25.686 1.00 59.03 102 LYS A O 1
ATOM 819 N N . LYS A 1 103 ? -15.912 5.702 23.440 1.00 64.62 103 LYS A N 1
ATOM 820 C CA . LYS A 1 103 ? -14.778 4.782 23.472 1.00 64.62 103 LYS A CA 1
ATOM 821 C C . LYS A 1 103 ? -13.830 5.288 24.545 1.00 64.62 103 LYS A C 1
ATOM 823 O O . LYS A 1 103 ? -13.582 6.510 24.575 1.00 64.62 103 LYS A O 1
ATOM 828 N N . SER A 1 104 ? -13.374 4.393 25.417 1.00 74.12 104 SER A N 1
ATOM 829 C CA . SER A 1 104 ? -12.366 4.749 26.411 1.00 74.12 104 SER A CA 1
ATOM 830 C C . SER A 1 104 ? -11.223 5.470 25.693 1.00 74.12 104 SER A C 1
ATOM 832 O O . SER A 1 104 ? -10.961 5.223 24.511 1.00 74.12 104 SER A O 1
ATOM 834 N N . THR A 1 105 ? -10.560 6.416 26.358 1.00 79.38 105 THR A N 1
ATOM 835 C CA . THR A 1 105 ? -9.388 7.078 25.760 1.00 79.38 105 THR A CA 1
ATOM 836 C C . THR A 1 105 ? -8.365 6.052 25.284 1.00 79.38 105 THR A C 1
ATOM 838 O O . THR A 1 105 ? -7.737 6.275 24.254 1.00 79.38 105 THR A O 1
ATOM 841 N N . TYR A 1 106 ? -8.283 4.919 25.982 1.00 78.56 106 TYR A N 1
ATOM 842 C CA . TYR A 1 106 ? -7.508 3.754 25.592 1.00 78.56 106 TYR A CA 1
ATOM 843 C C . TYR A 1 106 ? -7.983 3.132 24.274 1.00 78.56 106 TYR A C 1
ATOM 845 O O . TYR A 1 106 ? -7.218 3.053 23.322 1.00 78.56 106 TYR A O 1
ATOM 853 N N . GLU A 1 107 ? -9.263 2.757 24.183 1.00 82.00 107 GLU A N 1
ATOM 854 C CA . GLU A 1 107 ? -9.852 2.130 22.991 1.00 82.00 107 GLU A CA 1
ATOM 855 C C . GLU A 1 107 ? -9.727 3.011 21.745 1.00 82.00 107 GLU A C 1
ATOM 857 O O . GLU A 1 107 ? -9.526 2.504 20.645 1.00 82.00 107 GLU A O 1
ATOM 862 N N . LYS A 1 108 ? -9.838 4.338 21.903 1.00 83.19 108 LYS A N 1
ATOM 863 C CA . LYS A 1 108 ? -9.600 5.274 20.795 1.00 83.19 108 LYS A CA 1
ATOM 864 C C . LYS A 1 108 ? -8.156 5.211 20.330 1.00 83.19 108 LYS A C 1
ATOM 866 O O . LYS A 1 108 ? -7.933 4.994 19.153 1.00 83.19 108 LYS A O 1
ATOM 871 N N . LYS A 1 109 ? -7.199 5.336 21.256 1.00 83.19 109 LYS A N 1
ATOM 872 C CA . LYS A 1 109 ? -5.772 5.266 20.924 1.00 83.19 109 LYS A CA 1
ATOM 873 C C . LYS A 1 109 ? -5.400 3.930 20.293 1.00 83.19 109 LYS A C 1
ATOM 875 O O . LYS A 1 109 ? -4.620 3.919 19.356 1.00 83.19 109 LYS A O 1
ATOM 880 N N . LEU A 1 110 ? -5.948 2.825 20.796 1.00 84.44 110 LEU A N 1
ATOM 881 C CA . LEU A 1 110 ? -5.682 1.500 20.252 1.00 84.44 110 LEU A CA 1
ATOM 882 C C . LEU A 1 110 ? -6.169 1.390 18.806 1.00 84.44 110 LEU A C 1
ATOM 884 O O . LEU A 1 110 ? -5.419 0.932 17.952 1.00 84.44 110 LEU A O 1
ATOM 888 N N . GLN A 1 111 ? -7.389 1.856 18.532 1.00 86.56 111 GLN A N 1
ATOM 889 C CA . GLN A 1 111 ? -7.918 1.863 17.175 1.00 86.56 111 GLN A CA 1
ATOM 890 C C . GLN A 1 111 ? -7.148 2.816 16.256 1.00 86.56 111 GLN A C 1
ATOM 892 O O . GLN A 1 111 ? -6.854 2.441 15.128 1.00 86.56 111 GLN A O 1
ATOM 897 N N . ASP A 1 112 ? -6.804 4.017 16.725 1.00 87.75 112 ASP A N 1
ATOM 898 C CA . ASP A 1 112 ? -6.011 4.969 15.943 1.00 87.75 112 ASP A CA 1
ATOM 899 C C . ASP A 1 112 ? -4.644 4.342 15.585 1.00 87.75 112 ASP A C 1
ATOM 901 O O . ASP A 1 112 ? -4.233 4.364 14.429 1.00 87.75 112 ASP A O 1
ATOM 905 N N . CYS A 1 113 ? -3.981 3.676 16.542 1.00 88.88 113 CYS A N 1
ATOM 906 C CA . CYS A 1 113 ? -2.740 2.942 16.285 1.00 88.88 113 CYS A CA 1
ATOM 907 C C . CYS A 1 113 ? -2.925 1.761 15.319 1.00 88.88 113 CYS A C 1
ATOM 909 O O . CYS A 1 113 ? -2.027 1.493 14.526 1.00 88.88 113 CYS A O 1
ATOM 911 N N . GLU A 1 114 ? -4.046 1.039 15.379 1.00 89.06 114 GLU A N 1
ATOM 912 C CA . GLU A 1 114 ? -4.350 -0.060 14.453 1.00 89.06 114 GLU A CA 1
ATOM 913 C C . GLU A 1 114 ? -4.551 0.458 13.020 1.00 89.06 114 GLU A C 1
ATOM 915 O O . GLU A 1 114 ? -4.013 -0.121 12.074 1.00 89.06 114 GLU A O 1
ATOM 920 N N . GLU A 1 115 ? -5.274 1.571 12.866 1.00 93.12 115 GLU A N 1
ATOM 921 C CA . GLU A 1 115 ? -5.474 2.249 11.582 1.00 93.12 115 GLU A CA 1
ATOM 922 C C . GLU A 1 115 ? -4.132 2.731 11.002 1.00 93.12 115 GLU A C 1
ATOM 924 O O . GLU A 1 115 ? -3.830 2.419 9.846 1.00 93.12 115 GLU A O 1
ATOM 929 N N . ASP A 1 116 ? -3.285 3.373 11.816 1.00 92.75 116 ASP A N 1
ATOM 930 C CA . ASP A 1 116 ? -1.942 3.816 11.418 1.00 92.75 116 ASP A CA 1
ATOM 931 C C . ASP A 1 116 ? -1.038 2.635 11.008 1.00 92.75 116 ASP A C 1
ATOM 933 O O . ASP A 1 116 ? -0.326 2.712 10.002 1.00 92.75 116 ASP A O 1
ATOM 937 N N . CYS A 1 117 ? -1.069 1.522 11.759 1.00 91.56 117 CYS A N 1
ATOM 938 C CA . CYS A 1 117 ? -0.293 0.316 11.436 1.00 91.56 117 CYS A CA 1
ATOM 939 C C . CYS A 1 117 ? -0.717 -0.249 10.078 1.00 91.56 117 CYS A C 1
ATOM 941 O O . CYS A 1 117 ? 0.123 -0.553 9.231 1.00 91.56 117 CYS A O 1
ATOM 943 N N . CYS A 1 118 ? -2.029 -0.359 9.866 1.00 94.75 118 CYS A N 1
ATOM 944 C CA . CYS A 1 118 ? -2.602 -0.898 8.642 1.00 94.75 118 CYS A CA 1
ATOM 945 C C . CYS A 1 118 ? -2.261 -0.027 7.424 1.00 94.75 118 CYS A C 1
ATOM 947 O O . CYS A 1 118 ? -1.837 -0.546 6.388 1.00 94.75 118 CYS A O 1
ATOM 949 N N . GLU A 1 119 ? -2.394 1.298 7.542 1.00 94.62 119 GLU A N 1
ATOM 950 C CA . GLU A 1 119 ? -2.032 2.219 6.463 1.00 94.62 119 GLU A CA 1
ATOM 951 C C . GLU A 1 119 ? -0.545 2.100 6.112 1.00 94.62 119 GLU A C 1
ATOM 953 O O . GLU A 1 119 ? -0.182 1.992 4.934 1.00 94.62 119 GLU A O 1
ATOM 958 N N . LEU A 1 120 ? 0.318 2.064 7.128 1.00 95.12 120 LEU A N 1
ATOM 959 C CA . LEU A 1 120 ? 1.756 1.971 6.930 1.00 95.12 120 LEU A CA 1
ATOM 960 C C . LEU A 1 120 ? 2.171 0.652 6.266 1.00 95.12 120 LEU A C 1
ATOM 962 O O . LEU A 1 120 ? 3.003 0.670 5.356 1.00 95.12 120 LEU A O 1
ATOM 966 N N . ASP A 1 121 ? 1.568 -0.469 6.656 1.00 95.69 121 ASP A N 1
ATOM 967 C CA . ASP A 1 121 ? 1.835 -1.778 6.054 1.00 95.69 121 ASP A CA 1
ATOM 968 C C . ASP A 1 121 ? 1.417 -1.817 4.578 1.00 95.69 121 ASP A C 1
ATOM 970 O O . ASP A 1 121 ? 2.174 -2.292 3.723 1.00 95.69 121 ASP A O 1
ATOM 974 N N . VAL A 1 122 ? 0.254 -1.246 4.244 1.00 95.56 122 VAL A N 1
ATOM 975 C CA . VAL A 1 122 ? -0.199 -1.117 2.851 1.00 95.56 122 VAL A CA 1
ATOM 976 C C . VAL A 1 122 ? 0.777 -0.264 2.042 1.00 95.56 122 VAL A C 1
ATOM 978 O O . VAL A 1 122 ? 1.138 -0.637 0.920 1.00 95.56 122 VAL A O 1
ATOM 981 N N . LEU A 1 123 ? 1.238 0.864 2.590 1.00 94.19 123 LEU A N 1
ATOM 982 C CA . LEU A 1 123 ? 2.218 1.731 1.933 1.00 94.19 123 LEU A CA 1
ATOM 983 C C . LEU A 1 123 ? 3.559 1.023 1.725 1.00 94.19 123 LEU A C 1
ATOM 985 O O . LEU A 1 123 ? 4.154 1.137 0.647 1.00 94.19 123 LEU A O 1
ATOM 989 N N . LEU A 1 124 ? 4.033 0.287 2.730 1.00 95.81 124 LEU A N 1
ATOM 990 C CA . LEU A 1 124 ? 5.298 -0.434 2.687 1.00 95.81 124 LEU A CA 1
ATOM 991 C C . LEU A 1 124 ? 5.259 -1.561 1.652 1.00 95.81 124 LEU A C 1
ATOM 993 O O . LEU A 1 124 ? 6.163 -1.647 0.817 1.00 95.81 124 LEU A O 1
ATOM 997 N N . GLU A 1 125 ? 4.211 -2.386 1.651 1.00 96.56 125 GLU A N 1
ATOM 998 C CA . GLU A 1 125 ? 4.096 -3.493 0.698 1.00 96.56 125 GLU A CA 1
ATOM 999 C C . GLU A 1 125 ? 3.867 -2.989 -0.729 1.00 96.56 125 GLU A C 1
ATOM 1001 O O . GLU A 1 125 ? 4.491 -3.486 -1.667 1.00 96.56 125 GLU A O 1
ATOM 1006 N N . SER A 1 126 ? 3.075 -1.927 -0.905 1.00 95.25 126 SER A N 1
ATOM 1007 C CA . SER A 1 126 ? 2.907 -1.289 -2.216 1.00 95.25 126 SER A CA 1
ATOM 1008 C C . SER A 1 126 ? 4.233 -0.727 -2.741 1.00 95.25 126 SER A C 1
ATOM 1010 O O . SER A 1 126 ? 4.566 -0.911 -3.911 1.00 95.25 126 SER A O 1
ATOM 1012 N N . THR A 1 127 ? 5.036 -0.105 -1.869 1.00 95.88 127 THR A N 1
ATOM 1013 C CA . THR A 1 127 ? 6.365 0.419 -2.225 1.00 95.88 127 THR A CA 1
ATOM 1014 C C . THR A 1 127 ? 7.332 -0.712 -2.590 1.00 95.88 127 THR A C 1
ATOM 1016 O O . THR A 1 127 ? 8.001 -0.634 -3.618 1.00 95.88 127 THR A O 1
ATOM 1019 N N . ARG A 1 128 ? 7.371 -1.803 -1.812 1.00 96.62 128 ARG A N 1
ATOM 1020 C CA . ARG A 1 128 ? 8.190 -2.994 -2.113 1.00 96.62 128 ARG A CA 1
ATOM 1021 C C . ARG A 1 128 ? 7.803 -3.637 -3.440 1.00 96.62 128 ARG A C 1
ATOM 1023 O O . ARG A 1 128 ? 8.676 -4.010 -4.223 1.00 96.62 128 ARG A O 1
ATOM 1030 N N . ALA A 1 129 ? 6.506 -3.773 -3.696 1.00 96.25 129 ALA A N 1
ATOM 1031 C CA . ALA A 1 129 ? 6.000 -4.342 -4.935 1.00 96.25 129 ALA A CA 1
ATOM 1032 C C . ALA A 1 129 ? 6.373 -3.473 -6.149 1.00 96.25 129 ALA A C 1
ATOM 1034 O O . ALA A 1 129 ? 6.820 -4.019 -7.160 1.00 96.25 129 ALA A O 1
ATOM 1035 N N . ALA A 1 130 ? 6.275 -2.145 -6.020 1.00 95.38 130 ALA A N 1
ATOM 1036 C CA . ALA A 1 130 ? 6.705 -1.203 -7.052 1.00 95.38 130 ALA A CA 1
ATOM 1037 C C . ALA A 1 130 ? 8.211 -1.308 -7.337 1.00 95.38 130 ALA A C 1
ATOM 1039 O O . ALA A 1 130 ? 8.593 -1.441 -8.498 1.00 95.38 130 ALA A O 1
ATOM 1040 N N . ILE A 1 131 ? 9.059 -1.349 -6.299 1.00 96.12 131 ILE A N 1
ATOM 1041 C CA . ILE A 1 131 ? 10.516 -1.534 -6.448 1.00 96.12 131 ILE A CA 1
ATOM 1042 C C . ILE A 1 131 ? 10.817 -2.817 -7.227 1.00 96.12 131 ILE A C 1
ATOM 1044 O O . ILE A 1 131 ? 11.500 -2.762 -8.247 1.00 96.12 131 ILE A O 1
ATOM 1048 N N . ARG A 1 132 ? 10.255 -3.957 -6.802 1.00 96.69 132 ARG A N 1
ATOM 1049 C CA . ARG A 1 132 ? 10.478 -5.255 -7.464 1.00 96.69 132 ARG A CA 1
ATOM 1050 C C . ARG A 1 132 ? 10.076 -5.218 -8.938 1.00 96.69 132 ARG A C 1
ATOM 1052 O O . ARG A 1 132 ? 10.822 -5.689 -9.792 1.00 96.69 132 ARG A O 1
ATOM 1059 N N . ARG A 1 133 ? 8.900 -4.663 -9.254 1.00 95.88 133 ARG A N 1
ATOM 1060 C CA . ARG A 1 133 ? 8.417 -4.571 -10.642 1.00 95.88 133 ARG A CA 1
ATOM 1061 C C . ARG A 1 133 ? 9.285 -3.646 -11.492 1.00 95.88 133 ARG A C 1
ATOM 1063 O O . ARG A 1 133 ? 9.580 -3.992 -12.633 1.00 95.88 133 ARG A O 1
ATOM 1070 N N . MET A 1 134 ? 9.738 -2.524 -10.937 1.00 94.25 134 MET A N 1
ATOM 1071 C CA . MET A 1 134 ? 10.632 -1.595 -11.630 1.00 94.25 134 MET A CA 1
ATOM 1072 C C . MET A 1 134 ? 12.026 -2.176 -11.866 1.00 94.25 134 MET A C 1
ATOM 1074 O O . MET A 1 134 ? 12.574 -1.990 -12.948 1.00 94.25 134 MET A O 1
ATOM 1078 N N . GLU A 1 135 ? 12.581 -2.924 -10.911 1.00 95.69 135 GLU A N 1
ATOM 1079 C CA . GLU A 1 135 ? 13.860 -3.624 -11.084 1.00 95.69 135 GLU A CA 1
ATOM 1080 C C . GLU A 1 135 ? 13.775 -4.685 -12.188 1.00 95.69 135 GLU A C 1
ATOM 1082 O O . GLU A 1 135 ? 14.646 -4.746 -13.057 1.00 95.69 135 GLU A O 1
ATOM 1087 N N . VAL A 1 136 ? 12.697 -5.477 -12.210 1.00 95.25 136 VAL A N 1
ATOM 1088 C CA . VAL A 1 136 ? 12.460 -6.467 -13.273 1.00 95.25 136 VAL A CA 1
ATOM 1089 C C . VAL A 1 136 ? 12.280 -5.788 -14.631 1.00 95.25 136 VAL A C 1
ATOM 1091 O O . VAL A 1 136 ? 12.840 -6.251 -15.626 1.00 95.25 136 VAL A O 1
ATOM 1094 N N . LEU A 1 137 ? 11.529 -4.685 -14.688 1.00 94.75 137 LEU A N 1
ATOM 1095 C CA . LEU A 1 137 ? 11.362 -3.903 -15.912 1.00 94.75 137 LEU A CA 1
ATOM 1096 C C . LEU A 1 137 ? 12.710 -3.364 -16.410 1.00 94.75 137 LEU A C 1
ATOM 1098 O O . LEU A 1 137 ? 13.036 -3.532 -17.582 1.00 94.75 137 LEU A O 1
ATOM 1102 N N . PHE A 1 138 ? 13.519 -2.781 -15.523 1.00 94.75 138 PHE A N 1
ATOM 1103 C CA . PHE A 1 138 ? 14.838 -2.251 -15.862 1.00 94.75 138 PHE A CA 1
ATOM 1104 C C . PHE A 1 138 ? 15.773 -3.334 -16.417 1.00 94.75 138 PHE A C 1
ATOM 1106 O O . PHE A 1 138 ? 16.428 -3.122 -17.439 1.00 94.75 138 PHE A O 1
ATOM 1113 N N . GLN A 1 139 ? 15.788 -4.522 -15.806 1.00 94.12 139 GLN A N 1
ATOM 1114 C CA . GLN A 1 139 ? 16.553 -5.662 -16.316 1.00 94.12 139 GLN A CA 1
ATOM 1115 C C . GLN A 1 139 ? 16.100 -6.077 -17.719 1.00 94.12 139 GLN A C 1
ATOM 1117 O O . GLN A 1 139 ? 16.940 -6.286 -18.590 1.00 94.12 139 GLN A O 1
ATOM 1122 N N . ARG A 1 140 ? 14.786 -6.157 -17.965 1.00 92.69 140 ARG A N 1
ATOM 1123 C CA . ARG A 1 140 ? 14.247 -6.561 -19.275 1.00 92.69 140 ARG A CA 1
ATOM 1124 C C . ARG A 1 140 ? 14.519 -5.549 -20.377 1.00 92.69 140 ARG A C 1
ATOM 1126 O O . ARG A 1 140 ? 14.815 -5.946 -21.498 1.00 92.69 140 ARG A O 1
ATOM 1133 N N . LEU A 1 141 ? 14.433 -4.258 -20.073 1.00 92.06 141 LEU A N 1
ATOM 1134 C CA . LEU A 1 141 ? 14.779 -3.210 -21.034 1.00 92.06 141 LEU A CA 1
ATOM 1135 C C . LEU A 1 141 ? 16.284 -3.221 -21.335 1.00 92.06 141 LEU A C 1
ATOM 1137 O O . LEU A 1 141 ?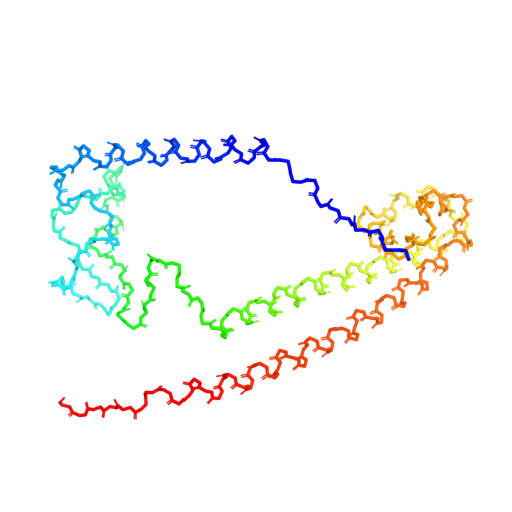 16.687 -3.065 -22.484 1.00 92.06 141 LEU A O 1
ATOM 1141 N N . SER A 1 142 ? 17.115 -3.516 -20.331 1.00 90.00 142 SER A N 1
ATOM 1142 C CA . SER A 1 142 ? 18.568 -3.636 -20.504 1.00 90.00 142 SER A CA 1
ATOM 1143 C C . SER A 1 142 ? 18.980 -4.827 -21.379 1.00 90.00 142 SER A C 1
ATOM 1145 O O . SER A 1 142 ? 20.005 -4.763 -22.051 1.00 90.00 142 SER A O 1
ATOM 1147 N N . THR A 1 143 ? 18.191 -5.908 -21.413 1.00 91.12 143 THR A N 1
ATOM 1148 C CA . THR A 1 143 ? 18.444 -7.089 -22.260 1.00 91.12 143 THR A CA 1
ATOM 1149 C C . THR A 1 143 ? 17.828 -6.995 -23.661 1.00 91.12 143 THR A C 1
ATOM 1151 O O . THR A 1 143 ? 17.747 -8.002 -24.363 1.00 91.12 143 THR A O 1
ATOM 1154 N N . GLY A 1 144 ? 17.413 -5.796 -24.088 1.00 87.38 144 GLY A N 1
ATOM 1155 C CA . GLY A 1 144 ? 16.853 -5.544 -25.420 1.00 87.38 144 GLY A CA 1
ATOM 1156 C C . GLY A 1 144 ? 15.329 -5.648 -25.501 1.00 87.38 144 GLY A C 1
ATOM 1157 O O . GLY A 1 144 ? 14.784 -5.782 -26.594 1.00 87.38 144 GLY A O 1
ATOM 1158 N N . GLY A 1 145 ? 14.632 -5.614 -24.362 1.00 86.69 145 GLY A N 1
ATOM 1159 C CA . GLY A 1 145 ? 13.177 -5.515 -24.319 1.00 86.69 145 GLY A CA 1
ATOM 1160 C C . GLY A 1 145 ? 12.662 -4.174 -24.853 1.00 86.69 145 GLY A C 1
ATOM 1161 O O . GLY A 1 145 ? 13.309 -3.140 -24.703 1.00 86.69 145 GLY A O 1
ATOM 1162 N N . ASP A 1 146 ? 11.475 -4.199 -25.455 1.00 89.69 146 ASP A N 1
ATOM 1163 C CA . ASP A 1 146 ? 10.809 -3.009 -25.991 1.00 89.69 146 ASP A CA 1
ATOM 1164 C C . ASP A 1 146 ? 10.153 -2.159 -24.882 1.00 89.69 146 ASP A C 1
ATOM 1166 O O . ASP A 1 146 ? 9.732 -2.670 -23.842 1.00 89.69 146 ASP A O 1
ATOM 1170 N N . ILE A 1 147 ? 10.015 -0.855 -25.127 1.00 88.12 147 ILE A N 1
ATOM 1171 C CA . ILE A 1 147 ? 9.412 0.129 -24.215 1.00 88.12 147 ILE A CA 1
ATOM 1172 C C . ILE A 1 147 ? 7.944 -0.213 -23.917 1.00 88.12 147 ILE A C 1
ATOM 1174 O O . ILE A 1 147 ? 7.460 0.087 -22.826 1.00 88.12 147 ILE A O 1
ATOM 1178 N N . SER A 1 148 ? 7.245 -0.905 -24.824 1.00 88.06 148 SER A N 1
ATOM 1179 C CA . SER A 1 148 ? 5.881 -1.412 -24.592 1.00 88.06 148 SER A CA 1
ATOM 1180 C C . SER A 1 148 ? 5.755 -2.295 -23.339 1.00 88.06 148 SER A C 1
ATOM 1182 O O . SER A 1 148 ? 4.671 -2.389 -22.759 1.00 88.06 148 SER A O 1
ATOM 1184 N N . LEU A 1 149 ? 6.864 -2.868 -22.846 1.00 88.62 149 LEU A N 1
ATOM 1185 C CA . LEU A 1 149 ? 6.895 -3.630 -21.596 1.00 88.62 149 LEU A CA 1
ATOM 1186 C C . LEU A 1 149 ? 6.455 -2.812 -20.378 1.00 88.62 149 LEU A C 1
ATOM 1188 O O . LEU A 1 149 ? 5.920 -3.392 -19.431 1.00 88.62 149 LEU A O 1
ATOM 1192 N N . VAL A 1 150 ? 6.641 -1.490 -20.406 1.00 89.31 150 VAL A N 1
ATOM 1193 C CA . VAL A 1 150 ? 6.257 -0.563 -19.332 1.00 89.31 150 VAL A CA 1
ATOM 1194 C C . VAL A 1 150 ? 4.778 -0.728 -18.960 1.00 89.31 150 VAL A C 1
ATOM 1196 O O . VAL A 1 150 ? 4.466 -0.857 -17.777 1.00 89.31 150 VAL A O 1
ATOM 1199 N N . ASP A 1 151 ? 3.886 -0.813 -19.951 1.00 86.81 151 ASP A N 1
ATOM 1200 C CA . ASP A 1 151 ? 2.433 -0.886 -19.734 1.00 86.81 151 ASP A CA 1
ATOM 1201 C C . ASP A 1 151 ? 1.975 -2.265 -19.240 1.00 86.81 151 ASP A C 1
ATOM 1203 O O . ASP A 1 151 ? 0.995 -2.384 -18.507 1.00 86.81 151 ASP A O 1
ATOM 1207 N N . THR A 1 152 ? 2.699 -3.324 -19.608 1.00 87.88 152 THR A N 1
ATOM 1208 C CA . THR A 1 152 ? 2.442 -4.682 -19.099 1.00 87.88 152 THR A CA 1
ATOM 1209 C C . THR A 1 152 ? 2.971 -4.914 -17.688 1.00 87.88 152 THR A C 1
ATOM 1211 O O . THR A 1 152 ? 2.409 -5.728 -16.958 1.00 87.88 152 THR A O 1
ATOM 1214 N N . TYR A 1 153 ? 4.066 -4.249 -17.308 1.00 89.00 153 TYR A N 1
ATOM 1215 C CA . TYR A 1 153 ? 4.756 -4.507 -16.043 1.00 89.00 153 TYR A CA 1
ATOM 1216 C C . TYR A 1 153 ? 4.341 -3.568 -14.916 1.00 89.00 153 TYR A C 1
ATOM 1218 O O . TYR A 1 153 ? 4.315 -4.005 -13.766 1.00 89.00 153 TYR A O 1
ATOM 1226 N N . LEU A 1 154 ? 4.044 -2.302 -15.214 1.00 91.75 154 LEU A N 1
ATOM 1227 C CA . LEU A 1 154 ? 3.699 -1.308 -14.201 1.00 91.75 154 LEU A CA 1
ATOM 1228 C C . LEU A 1 154 ? 2.193 -1.083 -14.149 1.00 91.75 154 LEU A C 1
ATOM 1230 O O . LEU A 1 154 ? 1.543 -0.737 -15.131 1.00 91.75 154 LEU A O 1
ATOM 1234 N N . THR A 1 155 ? 1.639 -1.254 -12.957 1.00 92.19 155 THR A N 1
ATOM 1235 C CA . THR A 1 155 ? 0.226 -1.025 -12.670 1.00 92.19 155 THR A CA 1
ATOM 1236 C C . THR A 1 155 ? -0.035 0.436 -12.307 1.00 92.19 155 THR A C 1
ATOM 1238 O O . THR A 1 155 ? 0.865 1.190 -11.939 1.00 92.19 155 THR A O 1
ATOM 1241 N N . VAL A 1 156 ? -1.309 0.833 -12.302 1.00 90.69 156 VAL A N 1
ATOM 1242 C CA . VAL A 1 156 ? -1.738 2.157 -11.814 1.00 90.69 156 VAL A CA 1
ATOM 1243 C C . VAL A 1 156 ? -1.275 2.413 -10.371 1.00 90.69 156 VAL A C 1
ATOM 1245 O O . VAL A 1 156 ? -0.959 3.547 -10.010 1.00 90.69 156 VAL A O 1
ATOM 1248 N N . LEU A 1 157 ? -1.210 1.365 -9.542 1.00 91.00 157 LEU A N 1
ATOM 1249 C CA . LEU A 1 157 ? -0.732 1.475 -8.163 1.00 91.00 157 LEU A CA 1
ATOM 1250 C C . LEU A 1 157 ? 0.772 1.757 -8.104 1.00 91.00 157 LEU A C 1
ATOM 1252 O O . LEU A 1 157 ? 1.191 2.576 -7.290 1.00 91.00 157 LEU A O 1
ATOM 1256 N N . ASP A 1 158 ? 1.563 1.164 -9.001 1.00 92.12 158 ASP A N 1
ATOM 1257 C CA . ASP A 1 158 ? 3.002 1.436 -9.092 1.00 92.12 158 ASP A CA 1
ATOM 1258 C C . ASP A 1 158 ? 3.257 2.895 -9.436 1.00 92.12 158 ASP A C 1
ATOM 1260 O O . ASP A 1 158 ? 3.985 3.586 -8.724 1.00 92.12 158 ASP A O 1
ATOM 1264 N N . TRP A 1 159 ? 2.582 3.398 -10.470 1.00 90.38 159 TRP A N 1
ATOM 1265 C CA . TRP A 1 159 ? 2.681 4.801 -10.863 1.00 90.38 159 TRP A CA 1
ATOM 1266 C C . TRP A 1 159 ? 2.279 5.742 -9.733 1.00 90.38 159 TRP A C 1
ATOM 1268 O O . TRP A 1 159 ? 2.964 6.730 -9.472 1.00 90.38 159 TRP A O 1
ATOM 1278 N N . ARG A 1 160 ? 1.218 5.409 -8.991 1.00 88.62 160 ARG A N 1
ATOM 1279 C CA . ARG A 1 160 ? 0.793 6.195 -7.828 1.00 88.62 160 ARG A CA 1
ATOM 1280 C C . ARG A 1 160 ? 1.838 6.202 -6.714 1.00 88.62 160 ARG A C 1
ATOM 1282 O O . ARG A 1 160 ? 2.102 7.259 -6.145 1.00 88.62 160 ARG A O 1
ATOM 1289 N N . CYS A 1 161 ? 2.441 5.051 -6.415 1.00 89.25 161 CYS A N 1
ATOM 1290 C CA . CYS A 1 161 ? 3.515 4.943 -5.428 1.00 89.25 161 CYS A CA 1
ATOM 1291 C C . CYS A 1 161 ? 4.723 5.813 -5.792 1.00 89.25 161 CYS A C 1
ATOM 1293 O O . CYS A 1 161 ? 5.350 6.381 -4.888 1.00 89.25 161 CYS A O 1
ATOM 1295 N N . CYS A 1 162 ? 5.010 5.932 -7.089 1.00 87.38 162 CYS A N 1
ATOM 1296 C CA . CYS A 1 162 ? 6.161 6.655 -7.616 1.00 87.38 162 CYS A CA 1
ATOM 1297 C C . CYS A 1 162 ? 5.917 8.154 -7.788 1.00 87.38 162 CYS A C 1
ATOM 1299 O O . CYS A 1 162 ? 6.816 8.941 -7.528 1.00 87.38 162 CYS A O 1
ATOM 1301 N N . ASN A 1 163 ? 4.707 8.585 -8.138 1.00 81.75 163 ASN A N 1
ATOM 1302 C CA . ASN A 1 163 ? 4.424 10.016 -8.266 1.00 81.75 163 ASN A CA 1
ATOM 1303 C C . ASN A 1 163 ? 4.691 10.766 -6.950 1.00 81.75 163 ASN A C 1
ATOM 1305 O O . ASN A 1 163 ? 5.340 11.804 -6.961 1.00 81.75 163 ASN A O 1
ATOM 1309 N N . GLY A 1 164 ? 4.338 10.171 -5.804 1.00 75.94 164 GLY A N 1
ATOM 1310 C CA . GLY A 1 164 ? 4.572 10.783 -4.490 1.00 75.94 164 GLY A CA 1
ATOM 1311 C C . GLY A 1 164 ? 6.041 10.899 -4.043 1.00 75.94 164 GLY A C 1
ATOM 1312 O O . GLY A 1 164 ? 6.285 11.368 -2.938 1.00 75.94 164 GLY A O 1
ATOM 1313 N N . ILE A 1 165 ? 7.023 10.431 -4.828 1.00 79.62 165 ILE A N 1
ATOM 1314 C CA . ILE A 1 165 ? 8.466 10.674 -4.584 1.00 79.62 165 ILE A CA 1
ATOM 1315 C C . ILE A 1 165 ? 9.094 11.618 -5.618 1.00 79.62 165 ILE A C 1
ATOM 1317 O O . ILE A 1 165 ? 10.224 12.073 -5.431 1.00 79.62 165 ILE A O 1
ATOM 1321 N N . THR A 1 166 ? 8.397 11.885 -6.725 1.00 69.31 166 THR A N 1
ATOM 1322 C CA . THR A 1 166 ? 8.906 12.685 -7.846 1.00 69.31 166 THR A CA 1
ATOM 1323 C C . THR A 1 166 ? 8.264 14.063 -7.952 1.00 69.31 166 THR A C 1
ATOM 1325 O O . THR A 1 166 ? 8.573 14.776 -8.900 1.00 69.31 166 THR A O 1
ATOM 1328 N N . ASP A 1 167 ? 7.454 14.472 -6.971 1.00 63.81 167 ASP A N 1
ATOM 1329 C CA . ASP A 1 167 ? 6.749 15.767 -6.927 1.00 63.81 167 ASP A CA 1
ATOM 1330 C C . ASP A 1 167 ? 7.659 17.007 -7.094 1.00 63.81 167 ASP A C 1
ATOM 1332 O O . ASP A 1 167 ? 7.181 18.092 -7.414 1.00 63.81 167 ASP A O 1
ATOM 1336 N N . GLU A 1 168 ? 8.978 16.865 -6.932 1.00 56.19 168 GLU A N 1
ATOM 1337 C CA . GLU A 1 168 ? 9.963 17.929 -7.186 1.00 56.19 168 GLU A CA 1
ATOM 1338 C C . GLU A 1 168 ? 10.138 18.261 -8.680 1.00 56.19 168 GLU A C 1
ATOM 1340 O O . GLU A 1 168 ? 10.541 19.367 -9.032 1.00 56.19 168 GLU A O 1
ATOM 1345 N N . CYS A 1 169 ? 9.807 17.330 -9.576 1.00 54.16 169 CYS A N 1
ATOM 1346 C CA . CYS A 1 169 ? 9.720 17.570 -11.010 1.00 54.16 169 CYS A CA 1
ATOM 1347 C C . CYS A 1 169 ? 8.260 17.390 -11.412 1.00 54.16 169 CYS A C 1
ATOM 1349 O O . CYS A 1 169 ? 7.817 16.264 -11.595 1.00 54.16 169 CYS A O 1
ATOM 1351 N N . GLY A 1 170 ? 7.520 18.484 -11.615 1.00 53.25 170 GLY A N 1
ATOM 1352 C CA . GLY A 1 170 ? 6.132 18.478 -12.114 1.00 53.25 170 GLY A CA 1
ATOM 1353 C C . GLY A 1 170 ? 5.934 17.875 -13.521 1.00 53.25 170 GLY A C 1
ATOM 1354 O O . GLY A 1 170 ? 4.943 18.165 -14.186 1.00 53.25 170 GLY A O 1
ATOM 1355 N N . ALA A 1 171 ? 6.886 17.074 -13.997 1.00 60.72 171 ALA A N 1
ATOM 1356 C CA . ALA A 1 171 ? 6.806 16.261 -15.192 1.00 60.72 171 ALA A CA 1
ATOM 1357 C C . ALA A 1 171 ? 6.117 14.931 -14.862 1.00 60.72 171 ALA A C 1
ATOM 1359 O O . ALA A 1 171 ? 6.427 14.282 -13.866 1.00 60.72 171 ALA A O 1
ATOM 1360 N N . ASN A 1 172 ? 5.194 14.510 -15.727 1.00 79.44 172 ASN A N 1
ATOM 1361 C CA . ASN A 1 172 ? 4.548 13.208 -15.623 1.00 79.44 172 ASN A CA 1
ATOM 1362 C C . ASN A 1 172 ? 5.621 12.103 -15.645 1.00 79.44 172 ASN A C 1
ATOM 1364 O O . ASN A 1 172 ? 6.257 11.886 -16.677 1.00 79.44 172 ASN A O 1
ATOM 1368 N N . LEU A 1 173 ? 5.839 11.426 -14.513 1.00 86.19 173 LEU A N 1
ATOM 1369 C CA . LEU A 1 173 ? 6.874 10.402 -14.372 1.00 86.19 173 LEU A CA 1
ATOM 1370 C C . LEU A 1 173 ? 6.738 9.309 -15.436 1.00 86.19 173 LEU A C 1
ATOM 1372 O O . LEU A 1 173 ? 7.734 8.861 -16.001 1.00 86.19 173 LEU A O 1
ATOM 1376 N N . GLU A 1 174 ? 5.499 8.937 -15.749 1.00 86.88 174 GLU A N 1
ATOM 1377 C CA . GLU A 1 174 ? 5.173 7.963 -16.787 1.00 86.88 174 GLU A CA 1
ATOM 1378 C C . GLU A 1 174 ? 5.726 8.385 -18.155 1.00 86.88 174 GLU A C 1
ATOM 1380 O O . GLU A 1 174 ? 6.329 7.582 -18.865 1.00 86.88 174 GLU A O 1
ATOM 1385 N N . TYR A 1 175 ? 5.602 9.669 -18.501 1.00 87.69 175 TYR A N 1
ATOM 1386 C CA . TYR A 1 175 ? 6.144 10.212 -19.744 1.00 87.69 175 TYR A CA 1
ATOM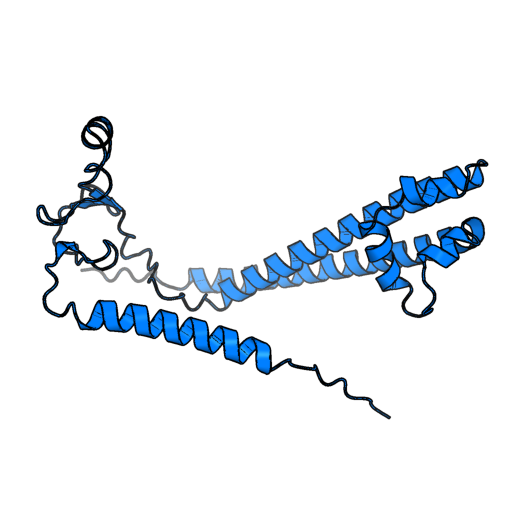 1387 C C . TYR A 1 175 ? 7.676 10.158 -19.769 1.00 87.69 175 TYR A C 1
ATOM 1389 O O . TYR A 1 175 ? 8.266 9.758 -20.772 1.00 87.69 175 TYR A O 1
ATOM 1397 N N . THR A 1 176 ? 8.330 10.524 -18.664 1.00 88.00 176 THR A N 1
ATOM 1398 C CA . THR A 1 176 ? 9.797 10.523 -18.568 1.00 88.00 176 THR A CA 1
ATOM 1399 C C . THR A 1 176 ? 10.364 9.107 -18.669 1.00 88.00 176 THR A C 1
ATOM 1401 O O . THR A 1 176 ? 11.304 8.881 -19.428 1.00 88.00 176 THR A O 1
ATOM 1404 N N . VAL A 1 177 ? 9.740 8.139 -17.989 1.00 89.44 177 VAL A N 1
ATOM 1405 C CA . VAL A 1 177 ? 10.116 6.720 -18.078 1.00 89.44 177 VAL A CA 1
ATOM 1406 C C . VAL A 1 177 ? 9.925 6.184 -19.496 1.00 89.44 177 VAL A C 1
ATOM 1408 O O . VAL A 1 177 ? 10.770 5.437 -19.971 1.00 89.44 177 VAL A O 1
ATOM 1411 N N . ARG A 1 178 ? 8.864 6.580 -20.209 1.00 89.00 178 ARG A N 1
ATOM 1412 C CA . ARG A 1 178 ? 8.657 6.162 -21.607 1.00 89.00 178 ARG A CA 1
ATOM 1413 C C . ARG A 1 178 ? 9.662 6.785 -22.576 1.00 89.00 178 ARG A C 1
ATOM 1415 O O . ARG A 1 178 ? 9.994 6.162 -23.578 1.00 89.00 178 ARG A O 1
ATOM 1422 N N . ARG A 1 179 ? 10.131 8.005 -22.302 1.00 89.94 179 ARG A N 1
ATOM 1423 C CA . ARG A 1 179 ? 11.101 8.705 -23.154 1.00 89.94 179 ARG A CA 1
ATOM 1424 C C . ARG A 1 179 ? 12.514 8.150 -22.998 1.00 89.94 179 ARG A C 1
ATOM 1426 O O . ARG A 1 179 ? 13.206 7.987 -23.997 1.00 89.94 179 ARG A O 1
ATOM 1433 N N . ASP A 1 180 ? 12.943 7.922 -21.761 1.00 88.75 180 ASP A N 1
ATOM 1434 C CA . ASP A 1 180 ? 14.278 7.412 -21.448 1.00 88.75 180 ASP A CA 1
ATOM 1435 C C . ASP A 1 180 ? 14.225 6.507 -20.205 1.00 88.75 180 ASP A C 1
ATOM 1437 O O . ASP A 1 180 ? 14.513 6.947 -19.082 1.00 88.75 180 ASP A O 1
ATOM 1441 N N . PRO A 1 181 ? 13.811 5.239 -20.371 1.00 90.06 181 PRO A N 1
ATOM 1442 C CA . PRO A 1 181 ? 13.672 4.322 -19.247 1.00 90.06 181 PRO A CA 1
ATOM 1443 C C . PRO A 1 181 ? 15.024 3.955 -18.637 1.00 90.06 181 PRO A C 1
ATOM 1445 O O . PRO A 1 181 ? 15.111 3.778 -17.423 1.00 90.06 181 PRO A O 1
ATOM 1448 N N . SER A 1 182 ? 16.078 3.872 -19.452 1.00 89.69 182 SER A N 1
ATOM 1449 C CA . SER A 1 182 ? 17.411 3.453 -19.016 1.00 89.69 182 SER A CA 1
ATOM 1450 C C . SER A 1 182 ? 18.041 4.451 -18.047 1.00 89.69 182 SER A C 1
ATOM 1452 O O . SER A 1 182 ? 18.660 4.031 -17.072 1.00 89.69 182 SER A O 1
ATOM 1454 N N . ALA A 1 183 ? 17.853 5.756 -18.268 1.00 90.12 183 ALA A N 1
ATOM 1455 C CA . ALA A 1 183 ? 18.322 6.778 -17.333 1.00 90.12 183 ALA A CA 1
ATOM 1456 C C . ALA A 1 183 ? 17.346 7.010 -16.166 1.00 90.12 183 ALA A C 1
ATOM 1458 O O . ALA A 1 183 ? 17.771 7.256 -15.038 1.00 90.12 183 ALA A O 1
ATOM 1459 N N . THR A 1 184 ? 16.035 6.930 -16.417 1.00 90.88 184 THR A N 1
ATOM 1460 C CA . THR A 1 184 ? 15.019 7.332 -15.429 1.00 90.88 184 THR A CA 1
ATOM 1461 C C . THR A 1 184 ? 14.744 6.251 -14.387 1.00 90.88 184 THR A C 1
ATOM 1463 O O . THR A 1 184 ? 14.632 6.563 -13.201 1.00 90.88 184 THR A O 1
ATOM 1466 N N . LEU A 1 185 ? 14.637 4.979 -14.790 1.00 92.50 185 LEU A N 1
ATOM 1467 C CA . LEU A 1 185 ? 14.267 3.890 -13.876 1.00 92.50 185 LEU A CA 1
ATOM 1468 C C . LEU A 1 185 ? 15.242 3.726 -12.699 1.00 92.50 185 LEU A C 1
ATOM 1470 O O . LEU A 1 185 ? 14.749 3.632 -11.574 1.00 92.50 185 LEU A O 1
ATOM 1474 N N . PRO A 1 186 ? 16.579 3.750 -12.879 1.00 93.62 186 PRO A N 1
ATOM 1475 C CA . PRO A 1 186 ? 17.513 3.639 -11.756 1.00 93.62 186 PRO A CA 1
ATOM 1476 C C . PRO A 1 186 ? 17.306 4.726 -10.695 1.00 93.62 186 PRO A C 1
ATOM 1478 O O . PRO A 1 186 ? 17.273 4.422 -9.504 1.00 93.62 186 PRO A O 1
ATOM 1481 N N . LEU A 1 187 ? 17.079 5.972 -11.127 1.00 92.31 187 LEU A N 1
ATOM 1482 C CA . LEU A 1 187 ? 16.851 7.112 -10.234 1.00 92.31 187 LEU A CA 1
ATOM 1483 C C . LEU A 1 187 ? 15.549 6.960 -9.437 1.00 92.31 187 LEU A C 1
ATOM 1485 O O . LEU A 1 187 ? 15.493 7.259 -8.244 1.00 92.31 187 LEU A O 1
ATOM 1489 N N . VAL A 1 188 ? 14.489 6.481 -10.092 1.00 92.38 188 VAL A N 1
ATOM 1490 C CA . VAL A 1 188 ? 13.197 6.228 -9.439 1.00 92.38 188 VAL A CA 1
ATOM 1491 C C . VAL A 1 188 ? 13.321 5.090 -8.431 1.00 92.38 188 VAL A C 1
ATOM 1493 O O . VAL A 1 188 ? 12.839 5.221 -7.307 1.00 92.38 188 VAL A O 1
ATOM 1496 N N . ILE A 1 189 ? 13.999 4.000 -8.800 1.00 94.56 189 ILE A N 1
ATOM 1497 C CA . ILE A 1 189 ? 14.234 2.848 -7.921 1.00 94.56 189 ILE A CA 1
ATOM 1498 C C . ILE A 1 189 ? 15.012 3.277 -6.671 1.00 94.56 189 ILE A C 1
ATOM 1500 O O . ILE A 1 189 ? 14.627 2.907 -5.563 1.00 94.56 189 ILE A O 1
ATOM 1504 N N . GLU A 1 190 ? 16.064 4.084 -6.817 1.00 94.69 190 GLU A N 1
ATOM 1505 C CA . GLU A 1 190 ? 16.845 4.596 -5.685 1.00 94.69 190 GLU A CA 1
ATOM 1506 C C . GLU A 1 190 ? 15.985 5.451 -4.740 1.00 94.69 190 GLU A C 1
ATOM 1508 O O . GLU A 1 190 ? 15.968 5.232 -3.525 1.00 94.69 190 GLU A O 1
ATOM 1513 N N . LYS A 1 191 ? 15.179 6.367 -5.291 1.00 93.44 191 LYS A N 1
ATOM 1514 C CA . LYS A 1 191 ? 14.242 7.175 -4.498 1.00 93.44 191 LYS A CA 1
ATOM 1515 C C . LYS A 1 191 ? 13.182 6.324 -3.792 1.00 93.44 191 LYS A C 1
ATOM 1517 O O . LYS A 1 191 ? 12.848 6.603 -2.639 1.00 93.44 191 LYS A O 1
ATOM 1522 N N . LEU A 1 192 ? 12.662 5.279 -4.442 1.00 94.12 192 LEU A N 1
ATOM 1523 C CA . LEU A 1 192 ? 11.724 4.344 -3.815 1.00 94.12 192 LEU A CA 1
ATOM 1524 C C . LEU A 1 192 ? 12.380 3.556 -2.680 1.00 94.12 192 LEU A C 1
ATOM 1526 O O . LEU A 1 192 ? 11.745 3.377 -1.643 1.00 94.12 192 LEU A O 1
ATOM 1530 N N . LYS A 1 193 ? 13.638 3.127 -2.835 1.00 95.94 193 LYS A N 1
ATOM 1531 C CA . LYS A 1 193 ? 14.401 2.459 -1.767 1.00 95.94 193 LYS A CA 1
ATOM 1532 C C . LYS A 1 193 ? 14.603 3.383 -0.568 1.00 95.94 193 LYS A C 1
ATOM 1534 O O . LYS A 1 193 ? 14.297 2.990 0.552 1.00 95.94 193 LYS A O 1
ATOM 1539 N N . SER A 1 194 ? 14.971 4.643 -0.800 1.00 95.06 194 SER A N 1
ATOM 1540 C CA . SER A 1 194 ? 15.049 5.640 0.278 1.00 95.06 194 SER A CA 1
ATOM 1541 C C . SER A 1 194 ? 13.692 5.861 0.965 1.00 95.06 194 SER A C 1
ATOM 1543 O O . SER A 1 194 ? 13.610 5.968 2.189 1.00 95.06 194 SER A O 1
ATOM 1545 N N . LYS A 1 195 ? 12.588 5.890 0.204 1.00 93.56 195 LYS A N 1
ATOM 1546 C CA . LYS A 1 195 ? 11.234 5.933 0.780 1.00 93.56 195 LYS A CA 1
ATOM 1547 C C . LYS A 1 195 ? 10.928 4.680 1.603 1.00 93.56 195 LYS A C 1
ATOM 1549 O O . LYS A 1 195 ? 10.375 4.813 2.689 1.00 93.56 195 LYS A O 1
ATOM 1554 N N . GLN A 1 196 ? 11.294 3.492 1.125 1.00 96.44 196 GLN A N 1
ATOM 1555 C CA . GLN A 1 196 ? 11.110 2.237 1.853 1.00 96.44 196 GLN A CA 1
ATOM 1556 C C . GLN A 1 196 ? 11.832 2.265 3.207 1.00 96.44 196 GLN A C 1
ATOM 1558 O O . GLN A 1 196 ? 11.234 1.886 4.209 1.00 96.44 196 GLN A O 1
ATOM 1563 N N . GLU A 1 197 ? 13.073 2.748 3.262 1.00 96.62 197 GLU A N 1
ATOM 1564 C CA . GLU A 1 197 ? 13.826 2.890 4.517 1.00 96.62 197 GLU A CA 1
ATOM 1565 C C . GLU A 1 197 ? 13.130 3.836 5.503 1.00 96.62 197 GLU A C 1
ATOM 1567 O O . GLU A 1 197 ? 12.990 3.515 6.682 1.00 96.62 197 GLU A O 1
ATOM 1572 N N . LYS A 1 198 ? 12.610 4.972 5.019 1.00 95.12 198 LYS A N 1
ATOM 1573 C CA . LYS A 1 198 ? 11.838 5.912 5.851 1.00 95.12 198 LYS A CA 1
ATOM 1574 C C . LYS A 1 198 ? 10.554 5.285 6.394 1.00 95.12 198 LYS A C 1
ATOM 1576 O O . LYS A 1 198 ? 10.212 5.519 7.549 1.00 95.12 198 LYS A O 1
ATOM 1581 N N . LEU A 1 199 ? 9.851 4.493 5.581 1.00 95.00 199 LEU A N 1
ATOM 1582 C CA . LEU A 1 199 ? 8.645 3.780 6.013 1.00 95.00 199 LEU A CA 1
ATOM 1583 C C . LEU A 1 199 ? 8.971 2.711 7.064 1.00 95.00 199 LEU A C 1
ATOM 1585 O O . LEU A 1 199 ? 8.234 2.585 8.035 1.00 95.00 199 LEU A O 1
ATOM 1589 N N . LEU A 1 200 ? 10.089 1.991 6.920 1.00 96.56 200 LEU A N 1
ATOM 1590 C CA . LEU A 1 200 ? 10.555 1.030 7.927 1.00 96.56 200 LEU A CA 1
ATOM 1591 C C . LEU A 1 200 ? 10.898 1.715 9.254 1.00 96.56 200 LEU A C 1
ATOM 1593 O O . LEU A 1 200 ? 10.447 1.271 10.305 1.00 96.56 200 LEU A O 1
ATOM 1597 N N . ALA A 1 201 ? 11.613 2.841 9.213 1.00 96.00 201 ALA A N 1
ATOM 1598 C CA . ALA A 1 201 ? 11.906 3.620 10.416 1.00 96.00 201 ALA A CA 1
ATOM 1599 C C . ALA A 1 201 ? 10.625 4.152 11.090 1.00 96.00 201 ALA A C 1
ATOM 1601 O O . ALA A 1 201 ? 10.510 4.150 12.317 1.00 96.00 201 ALA A O 1
ATOM 1602 N N . ALA A 1 202 ? 9.633 4.578 10.299 1.00 94.31 202 ALA A N 1
ATOM 1603 C CA . ALA A 1 202 ? 8.324 4.968 10.819 1.00 94.31 202 ALA A CA 1
ATOM 1604 C C . ALA A 1 202 ? 7.591 3.784 11.472 1.00 94.31 202 ALA A C 1
ATOM 1606 O O . ALA A 1 202 ? 6.972 3.956 12.521 1.00 94.31 202 ALA A O 1
ATOM 1607 N N . GLN A 1 203 ? 7.711 2.584 10.896 1.00 94.56 203 GLN A N 1
ATOM 1608 C CA . GLN A 1 203 ? 7.090 1.360 11.405 1.00 94.56 203 GLN A CA 1
ATOM 1609 C C . GLN A 1 203 ? 7.654 0.985 12.777 1.00 94.56 203 GLN A C 1
ATOM 1611 O O . GLN A 1 203 ? 6.901 0.712 13.710 1.00 94.56 203 GLN A O 1
ATOM 1616 N N . GLU A 1 204 ? 8.975 1.059 12.941 1.00 93.31 204 GLU A N 1
ATOM 1617 C CA . GLU A 1 204 ? 9.633 0.859 14.236 1.00 93.31 204 GLU A CA 1
ATOM 1618 C C . GLU A 1 204 ? 9.179 1.892 15.278 1.00 93.31 204 GLU A C 1
ATOM 1620 O O . GLU A 1 204 ? 8.901 1.543 16.431 1.00 93.31 204 GLU A O 1
ATOM 1625 N N . GLY A 1 205 ? 9.059 3.160 14.872 1.00 92.31 205 GLY A N 1
ATOM 1626 C CA . GLY A 1 205 ? 8.552 4.233 15.726 1.00 92.31 205 GLY A CA 1
ATOM 1627 C C . GLY A 1 205 ? 7.116 3.988 16.198 1.00 92.31 205 GLY A C 1
ATOM 1628 O O . GLY A 1 205 ? 6.817 4.173 17.380 1.00 92.31 205 GLY A O 1
ATOM 1629 N N . LEU A 1 206 ? 6.252 3.517 15.298 1.00 89.50 206 LEU A N 1
ATOM 1630 C CA . LEU A 1 206 ? 4.856 3.198 15.587 1.00 89.50 206 LEU A CA 1
ATOM 1631 C C . LEU A 1 206 ? 4.727 1.982 16.515 1.00 89.50 206 LEU A C 1
ATOM 1633 O O . LEU A 1 206 ? 4.002 2.029 17.505 1.00 89.50 206 LEU A O 1
ATOM 1637 N N . PHE A 1 207 ? 5.485 0.910 16.273 1.00 89.50 207 PHE A N 1
ATOM 1638 C CA . PHE A 1 207 ? 5.482 -0.248 17.171 1.00 89.50 207 PHE A CA 1
ATOM 1639 C C . PHE A 1 207 ? 5.963 0.108 18.578 1.00 89.50 207 PHE A C 1
ATOM 1641 O O . PHE A 1 207 ? 5.441 -0.414 19.569 1.00 89.50 207 PHE A O 1
ATOM 1648 N N . LYS A 1 208 ? 6.934 1.020 18.686 1.00 89.06 208 LYS A N 1
ATOM 1649 C CA . LYS A 1 208 ? 7.402 1.520 19.976 1.00 89.06 208 LYS A CA 1
ATOM 1650 C C . LYS A 1 208 ? 6.305 2.292 20.715 1.00 89.06 208 LYS A C 1
ATOM 1652 O O . LYS A 1 208 ? 6.041 1.975 21.875 1.00 89.06 208 LYS A O 1
ATOM 1657 N N . SER A 1 209 ? 5.646 3.253 20.063 1.00 85.31 209 SER A N 1
ATOM 1658 C CA . SER A 1 209 ? 4.575 4.043 20.691 1.00 85.31 209 SER A CA 1
ATOM 1659 C C . SER A 1 209 ? 3.373 3.177 21.074 1.00 85.31 209 SER A C 1
ATOM 1661 O O . SER A 1 209 ? 2.818 3.333 22.163 1.00 85.31 209 SER A O 1
ATOM 1663 N N . MET A 1 210 ? 3.028 2.202 20.231 1.00 84.31 210 MET A N 1
ATOM 1664 C CA . MET A 1 210 ? 1.966 1.241 20.500 1.00 84.31 210 MET A CA 1
ATOM 1665 C C . MET A 1 210 ? 2.290 0.406 21.746 1.00 84.31 210 MET A C 1
ATOM 1667 O O . MET A 1 210 ? 1.477 0.319 22.666 1.00 84.31 210 MET A O 1
ATOM 1671 N N . LYS A 1 211 ? 3.510 -0.140 21.844 1.00 86.00 211 LYS A N 1
ATOM 1672 C CA . LYS A 1 211 ? 3.965 -0.891 23.027 1.00 86.00 211 LYS A CA 1
ATOM 1673 C C . LYS A 1 211 ? 3.916 -0.049 24.306 1.00 86.00 211 LYS A C 1
ATOM 1675 O O . LYS A 1 211 ? 3.507 -0.549 25.353 1.00 86.00 211 LYS A O 1
ATOM 1680 N N . GLU A 1 212 ? 4.318 1.217 24.234 1.00 84.62 212 GLU A N 1
ATOM 1681 C CA . GLU A 1 212 ? 4.240 2.150 25.363 1.00 84.62 212 GLU A CA 1
ATOM 1682 C C . GLU A 1 212 ? 2.786 2.409 25.793 1.00 84.62 212 GLU A C 1
ATOM 1684 O O . GLU A 1 212 ? 2.493 2.401 26.991 1.00 84.62 212 GLU A O 1
ATOM 1689 N N . ALA A 1 213 ? 1.864 2.579 24.839 1.00 79.12 213 ALA A N 1
ATOM 1690 C CA . ALA A 1 213 ? 0.440 2.757 25.118 1.00 79.12 213 ALA A CA 1
ATOM 1691 C C . ALA A 1 213 ? -0.175 1.522 25.801 1.00 79.12 213 ALA A C 1
ATOM 1693 O O . ALA A 1 213 ? -0.857 1.664 26.819 1.00 79.12 213 ALA A O 1
ATOM 1694 N N . PHE A 1 214 ? 0.137 0.319 25.306 1.00 79.81 214 PHE A N 1
ATOM 1695 C CA . PHE A 1 214 ? -0.297 -0.945 25.909 1.00 79.81 214 PHE A CA 1
ATOM 1696 C C . PHE A 1 214 ? 0.200 -1.111 27.350 1.00 79.81 214 PHE A C 1
ATOM 1698 O O . PHE A 1 214 ? -0.575 -1.469 28.234 1.00 79.81 214 PHE A O 1
ATOM 1705 N N . LEU A 1 215 ? 1.481 -0.830 27.611 1.00 81.50 215 LEU A N 1
ATOM 1706 C CA . LEU A 1 215 ? 2.064 -0.971 28.951 1.00 81.50 215 LEU A CA 1
ATOM 1707 C C . LEU A 1 215 ? 1.509 0.055 29.944 1.00 81.50 215 LEU A C 1
ATOM 1709 O O . LEU A 1 215 ? 1.281 -0.271 31.109 1.00 81.50 215 LEU A O 1
ATOM 1713 N N . LYS A 1 216 ? 1.299 1.296 29.496 1.00 75.00 216 LYS A N 1
ATOM 1714 C CA . LYS A 1 216 ? 0.841 2.385 30.361 1.00 75.00 216 LYS A CA 1
ATOM 1715 C C . LYS A 1 216 ? -0.612 2.210 30.794 1.00 75.00 216 LYS A C 1
ATOM 1717 O O . LYS A 1 216 ? -0.922 2.490 31.948 1.00 75.00 216 LYS A O 1
ATOM 1722 N N . GLU A 1 217 ? -1.482 1.764 29.890 1.00 65.25 217 GLU A N 1
ATOM 1723 C CA . GLU A 1 217 ? -2.923 1.700 30.158 1.00 65.25 217 GLU A CA 1
ATOM 1724 C C . GLU A 1 217 ? -3.402 0.291 30.562 1.00 65.25 217 GLU A C 1
ATOM 1726 O O . GLU A 1 217 ? -4.275 0.174 31.426 1.00 65.25 217 GLU A O 1
ATOM 1731 N N . GLY A 1 218 ? -2.727 -0.779 30.116 1.00 57.03 218 GLY A N 1
ATOM 1732 C CA . GLY A 1 218 ? -2.953 -2.138 30.629 1.00 57.03 218 GLY A CA 1
ATOM 1733 C C . GLY A 1 218 ? -2.610 -2.297 32.120 1.00 57.03 218 GLY A C 1
ATOM 1734 O O . GLY A 1 218 ? -3.215 -3.107 32.816 1.00 57.03 218 GLY A O 1
ATOM 1735 N N . ALA A 1 219 ? -1.695 -1.479 32.654 1.00 51.50 219 ALA A N 1
ATOM 1736 C CA . ALA A 1 219 ? -1.381 -1.445 34.085 1.00 51.50 219 ALA A CA 1
ATOM 1737 C C . ALA A 1 219 ? -2.412 -0.668 34.932 1.00 51.50 219 ALA A C 1
ATOM 1739 O O . ALA A 1 219 ? -2.484 -0.869 36.147 1.00 51.50 219 ALA A O 1
ATOM 1740 N N . SER A 1 220 ? -3.198 0.228 34.321 1.00 50.47 220 SER A N 1
ATOM 1741 C CA . SER A 1 220 ? -4.241 0.994 35.020 1.00 50.47 220 SER A CA 1
ATOM 1742 C C . SER A 1 220 ? -5.583 0.269 35.102 1.00 50.47 220 SER A C 1
ATOM 1744 O O . SER A 1 220 ? -6.330 0.511 36.046 1.00 50.47 220 SER A O 1
ATOM 1746 N N . GLU A 1 221 ? -5.872 -0.648 34.179 1.00 48.25 221 GLU A N 1
ATOM 1747 C CA . GLU A 1 221 ? -7.147 -1.380 34.143 1.00 48.25 221 GLU A CA 1
ATOM 1748 C C . GLU A 1 221 ? -7.186 -2.560 35.133 1.00 48.25 221 GLU A C 1
ATOM 1750 O O . GLU A 1 221 ? -8.245 -2.918 35.634 1.00 48.25 221 GLU A O 1
ATOM 1755 N N . VAL A 1 222 ? -6.024 -3.078 35.556 1.00 44.59 222 VAL A N 1
ATOM 1756 C CA . VAL A 1 222 ? -5.916 -4.101 36.624 1.00 44.59 222 VAL A CA 1
ATOM 1757 C C . VAL A 1 222 ? -6.195 -3.526 38.028 1.00 44.59 222 VAL A C 1
ATOM 1759 O O . VAL A 1 222 ? -6.266 -4.265 39.006 1.00 44.59 222 VAL A O 1
ATOM 1762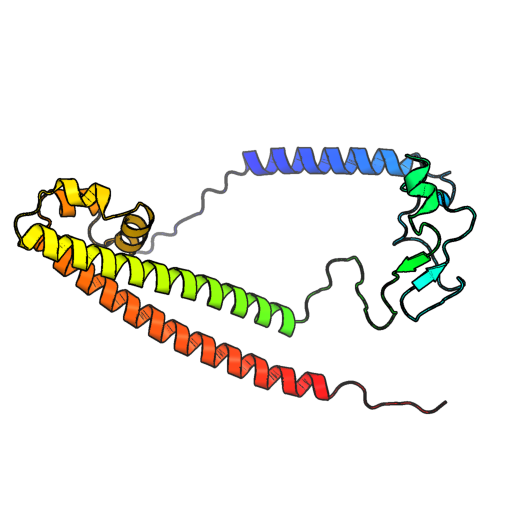 N N . ARG A 1 223 ? -6.361 -2.202 38.171 1.00 37.41 223 ARG A N 1
ATOM 1763 C CA . ARG A 1 223 ? -6.562 -1.541 39.476 1.00 37.41 223 ARG A CA 1
ATOM 1764 C C . ARG A 1 223 ? -8.004 -1.164 39.807 1.00 37.41 223 ARG A C 1
ATOM 1766 O O . ARG A 1 223 ? -8.217 -0.568 40.863 1.00 37.41 223 ARG A O 1
ATOM 1773 N N . VAL A 1 224 ? -8.973 -1.504 38.962 1.00 45.72 224 VAL A N 1
ATOM 1774 C CA . VAL A 1 224 ? -10.386 -1.217 39.228 1.00 45.72 224 VAL A CA 1
ATOM 1775 C C . VAL A 1 224 ? -11.113 -2.542 39.482 1.00 45.72 224 VAL A C 1
ATOM 1777 O O . VAL A 1 224 ? -11.144 -3.418 38.629 1.00 45.72 224 VAL A O 1
ATOM 1780 N N . ASP A 1 225 ? -11.643 -2.660 40.701 1.00 41.22 225 ASP A N 1
ATOM 1781 C CA . ASP A 1 225 ? -12.594 -3.667 41.190 1.00 41.22 225 ASP A CA 1
ATOM 1782 C C . ASP A 1 225 ? -12.064 -5.031 41.678 1.00 41.22 225 ASP A C 1
ATOM 1784 O O . ASP A 1 225 ? -12.557 -6.095 41.318 1.00 41.22 225 ASP A O 1
ATOM 1788 N N . THR A 1 226 ? -11.181 -5.002 42.683 1.00 40.34 226 THR A N 1
ATOM 1789 C CA . THR A 1 226 ? -11.292 -5.952 43.811 1.00 40.34 226 THR A CA 1
ATOM 1790 C C . THR A 1 226 ? -11.829 -5.229 45.042 1.00 40.34 226 THR A C 1
ATOM 1792 O O . THR A 1 226 ? -11.126 -5.027 46.033 1.00 40.34 226 THR A O 1
ATOM 1795 N N . LYS A 1 227 ? -13.092 -4.811 44.980 1.00 37.78 227 LYS A N 1
ATOM 1796 C CA . LYS A 1 227 ? -13.898 -4.591 46.180 1.00 37.78 227 LYS A CA 1
ATOM 1797 C C . LYS A 1 227 ? -15.161 -5.432 46.041 1.00 37.78 227 LYS A C 1
ATOM 1799 O O . LYS A 1 227 ? -16.220 -4.953 45.658 1.00 37.78 227 LYS A O 1
ATOM 1804 N N . CYS A 1 228 ? -15.008 -6.730 46.302 1.00 37.31 228 CYS A N 1
ATOM 1805 C CA . CYS A 1 228 ? -16.131 -7.526 46.775 1.00 37.31 228 CYS A CA 1
ATOM 1806 C C . CYS A 1 228 ? -16.508 -6.949 48.140 1.00 37.31 228 CYS A C 1
ATOM 1808 O O . CYS A 1 228 ? -15.895 -7.298 49.148 1.00 37.31 228 CYS A O 1
ATOM 1810 N N . ASP A 1 229 ? -17.455 -6.017 48.156 1.00 39.28 229 ASP A N 1
ATOM 1811 C CA . ASP A 1 229 ? -18.163 -5.680 49.379 1.00 39.28 229 ASP A CA 1
ATOM 1812 C C . ASP A 1 229 ? -19.074 -6.869 49.701 1.00 39.28 229 ASP A C 1
ATOM 1814 O O . ASP A 1 229 ? -20.004 -7.200 48.966 1.00 39.28 229 ASP A O 1
ATOM 1818 N N . SER A 1 230 ? -18.718 -7.562 50.777 1.00 38.22 230 SER A N 1
ATOM 1819 C CA . SER A 1 230 ? -19.479 -8.642 51.384 1.00 38.22 230 SER A CA 1
ATOM 1820 C C . SER A 1 230 ? -20.857 -8.140 51.820 1.00 38.22 230 SER A C 1
ATOM 1822 O O . SER A 1 230 ? -20.932 -7.290 52.710 1.00 38.22 230 SER A O 1
ATOM 1824 N N . LEU A 1 231 ? -21.923 -8.710 51.256 1.00 34.94 231 LEU A N 1
ATOM 1825 C CA . LEU A 1 231 ? -23.259 -8.798 51.855 1.00 34.94 231 LEU A CA 1
ATOM 1826 C C . LEU A 1 231 ? -23.872 -10.160 51.526 1.00 34.94 231 LEU A C 1
ATOM 1828 O O . LEU A 1 231 ? -23.814 -10.557 50.341 1.00 34.94 231 LEU A O 1
#

Radius of gyration: 30.09 Å; chains: 1; bounding box: 70×60×78 Å

InterPro domains:
  IPR013194 Histone deacetylase interacting domain [PF08295] (55-142)
  IPR013194 Histone deacetylase interacting domain [SM00761] (52-151)
  IPR039774 Transcriptional regulatory protein Sin3-like [PTHR12346] (30-212)

Sequence (231 aa):
MGCANHPIRNKKRDAVHRGQLQSLSRKRDLRTSSLSKVQPWCKSVLNLDLSSSMTCTPSYRLLPIKYMRQASTLHPLRAAVLNDHWVCVPSDHQNFHLGRNKKSTYEKKLQDCEEDCCELDVLLESTRAAIRRMEVLFQRLSTGGDISLVDTYLTVLDWRCCNGITDECGANLEYTVRRDPSATLPLVIEKLKSKQEKLLAAQEGLFKSMKEAFLKEGASEVRVDTKCDSL

pLDDT: mean 72.56, std 20.8, range [29.98, 96.69]

Secondary structure (DSSP, 8-state):
-PPP------HHHHHHHHHHHHHHHHHHHHHHHTTTT--GGGS-GGGS--TTS-EEETTEEEPPTTSPPSSGGG-HHHHHH---SEEEPPPTTS---SS-----HHHHHHHHHHHHHHHHHHHHHHHHHHHHHHHHHHHHHHTT--TTHHHHH--HHHHHHHHHHHTTS-S-HHHHHHH-HHHHHHHHHHHHHHHHHHHHHHHHHHHHHHHHHHHHHHHHHTTS-------

Foldseek 3Di:
DDDDDDDPDVVPVVVVVVVVVVVVVVVVVVVVVVCPPPDPQPDDPLPDDQVVFDDPDLFKGFDDPPRDFDQQVPDVVRVVPDDRGIDGHPHPVPPPPVPPPPQDPLRVVLVVLVVVLVVLVVLLVLLVLLLVLLVVVLVCVVVVDDLVVCVVRDDPSSLVSQCVQVVVDPDRLSVVCSVPVNVSSVVSSVSSVVVSVVSVVVNVVSVVVSVVSCVVVVVVVVPPDPPPPDD

Organism: Adiantum capillus-veneris (NCBI:txid13818)